Protein AF-A0A6L8W6B3-F1 (afdb_monomer)

Foldseek 3Di:
DDDDDDDDDDDDDDDDDDDDDDDDDDPPPPPPDPDPLPPPFDKDWDADPDPQKIKIFRVAFQDALDFDKAACVRCVPWFPLVVLLSVDPFFGTWTHHGGIIMTGGHPPDDCVVSVVSSVVSVSVCVSVVDHGTDVVCVVVGQDPVSVVLVVVVQCCCVVPLQVVQVVVVKGKAFDDDGQLETEIAIGDLSVLCQVVSQVVSCVVPVSNPHYYYPLQVDDAVQCVDPLNVQLQCCQVVPVQVVCVVQVKGKGFSHDDFLETEMEIDASLLQEPCVVVCVPVPSVVVSCVRPVRNPYYHYPGSSVNHPDYPDDDD

Organism: NCBI:txid2606216

pLDDT: mean 77.08, std 18.7, range [28.44, 96.19]

Solvent-accessible surface area (backbone atoms only — not comparable to full-atom values): 18198 Å² total; per-residue (Å²): 133,85,87,87,91,83,84,87,82,89,79,88,87,84,84,83,91,77,82,89,87,82,90,80,83,87,79,78,78,78,80,78,73,79,77,74,84,80,67,82,80,59,68,48,77,44,78,43,98,46,96,50,27,41,32,37,28,55,84,51,81,50,32,81,62,42,70,45,75,45,52,85,84,48,12,82,64,33,11,69,40,50,35,56,50,54,72,42,89,49,52,69,43,41,31,34,24,38,54,36,41,39,36,32,45,38,88,91,54,61,66,80,61,50,50,55,56,49,52,51,45,52,54,53,39,66,73,66,68,63,57,49,54,28,71,79,35,56,78,65,34,49,49,80,68,45,49,55,49,51,53,53,50,52,48,50,37,66,77,51,47,35,62,55,30,45,74,68,64,15,39,63,43,88,66,50,65,56,95,35,37,36,27,28,46,65,37,74,63,28,57,55,43,45,66,60,51,40,57,53,46,35,73,79,41,71,66,47,78,39,70,45,54,43,81,75,72,54,88,54,68,28,52,75,36,75,63,32,44,52,48,46,50,47,31,64,76,56,46,28,72,65,39,42,84,62,54,17,40,62,45,77,74,38,37,56,94,36,35,38,33,32,33,41,42,59,32,35,21,26,26,83,56,34,68,54,46,41,67,71,44,52,40,53,53,48,32,71,77,41,74,67,41,80,43,69,43,82,72,53,61,50,89,57,31,92,55,48,88,55,76,89,130

Nearest PDB structures (foldseek):
  2ltm-assembly1_A  TM=9.143E-01  e=1.260E-07  Homo sapiens
  2ltl-assembly1_A  TM=8.143E-01  e=1.442E-05  Saccharomyces cerevisiae S288C
  2m5o-assembly1_A  TM=8.630E-01  e=6.463E-05  Homo sapiens
  2ffm-assembly1_A  TM=8.636E-01  e=9.618E-04  Staphylococcus aureus subsp. aureus Mu50
  1pqx-assembly1_A  TM=7.384E-01  e=3.601E-03  Staphylococcus aureus subsp. aureus Mu50

InterPro domains:
  IPR001075 NIF system FeS cluster assembly, NifU, C-terminal [PF01106] (153-211)
  IPR001075 NIF system FeS cluster assembly, NifU, C-terminal [PF01106] (231-296)
  IPR014824 Scaffold protein Nfu/NifU, N-terminal [PF08712] (43-129)
  IPR014824 Scaffold protein Nfu/NifU, N-terminal [SM00932] (43-129)
  IPR034904 Fe-S cluster assembly domain superfamily [G3DSA:3.30.300.130] (147-212)
  IPR034904 Fe-S cluster assembly domain superfamily [G3DSA:3.30.300.130] (227-312)
  IPR034904 Fe-S cluster assembly domain superfamily [SSF117916] (144-216)
  IPR034904 Fe-S cluster assembly domain superfamily [SSF117916] (230-304)
  IPR035433 NFU1-like [PIRSF036773] (35-304)
  IPR036498 Scaffold protein Nfu/NifU, N-terminal domain superfamily [G3DSA:3.30.1370.70] (32-136)
  IPR036498 Scaffold protein Nfu/NifU, N-terminal domain superfamily [SSF110836] (40-130)

Radius of gyration: 28.39 Å; Cα contacts (8 Å, |Δi|>4): 461; chains: 1; bounding box: 94×49×74 Å

Sequence (313 aa):
MINFAIVFSVFIINLELCGFGLYGIFTAVSLHISDNRDKLMFIQTKPGENATELEFFPAERVYENGPLAVTREEAAEKSPLAARLYEIDGVAAVSLTADSIVIAKSDARDWSSLRTEVFGAIVAHFKSGDPAVSEAADETAPGEFDAEIIDQIKDLLSTRIVPAVTQSGGDVSFHSYKSGKLFLKFQGPAFSMLTGIQNMLRHYIPEITAVLDYRESLPKPGLNTPEGIAIQKLLEEKVNPSIAAHGGRITLVDLQKERAYVRLDGGCQGCGMADVTLKQGVAVEIQKLVPSIAEVLDVTDHADGTNPYYQPS

Secondary structure (DSSP, 8-state):
------------------------------------TT-----EEEE-SSTTEEEEE-SS-S-TT--EEE-TTTHHHH-HHHHHHHTSTTEEEEEE-SS-EEEEEPTTS-HHHHHHHHHHHHHHHHHHT--SS-HHHHTTSPPHHHHHHHHHHHHHIIIIIHHHHHHTT-EEEEEEEETTEEEEEEEGGGTTTHHHHHHHHHHH-TT--EEEEHHHHS--GGGGSHHHHHHHHHIIIIIHHHHGGGTEEEEEEEEETTEEEEEEEETTTT-TTHHHIIIIIIHHHHHHH-TT--EEEE---GGG-S--S----

Mean predicted aligned error: 17.84 Å

Structure (mmCIF, N/CA/C/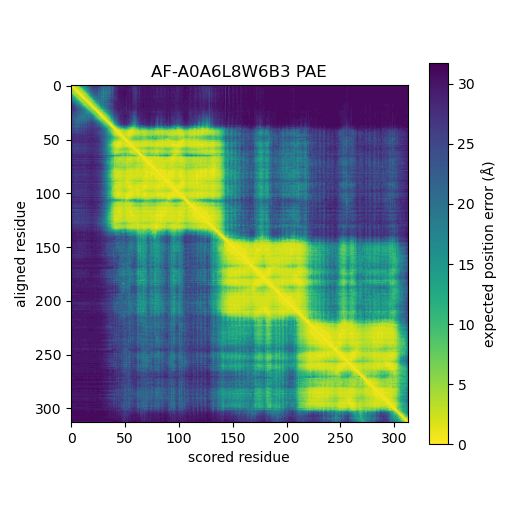O backbone):
data_AF-A0A6L8W6B3-F1
#
_entry.id   AF-A0A6L8W6B3-F1
#
loop_
_atom_site.group_PDB
_atom_site.id
_atom_site.type_symbol
_atom_site.label_atom_id
_atom_site.label_alt_id
_atom_site.label_comp_id
_atom_site.label_asym_id
_atom_site.label_entity_id
_atom_site.label_seq_id
_atom_site.pdbx_PDB_ins_code
_atom_site.Cartn_x
_atom_site.Cartn_y
_atom_site.Cartn_z
_atom_site.occupancy
_atom_site.B_iso_or_equiv
_atom_site.auth_seq_id
_atom_site.auth_comp_id
_atom_site.auth_asym_id
_atom_site.auth_atom_id
_atom_site.pdbx_PDB_model_num
ATOM 1 N N . MET A 1 1 ? -56.945 26.322 8.904 1.00 46.50 1 MET A N 1
ATOM 2 C CA . MET A 1 1 ? -58.035 26.153 9.901 1.00 46.50 1 MET A CA 1
ATOM 3 C C . MET A 1 1 ? -58.683 24.795 9.675 1.00 46.50 1 MET A C 1
ATOM 5 O O . MET A 1 1 ? -58.495 24.275 8.585 1.00 46.50 1 MET A O 1
ATOM 9 N N . ILE A 1 2 ? -59.437 24.273 10.659 1.00 33.53 2 ILE A N 1
ATOM 10 C CA . ILE A 1 2 ? -59.863 22.857 10.785 1.00 33.53 2 ILE A CA 1
ATOM 11 C C . ILE A 1 2 ? -58.641 22.002 11.199 1.00 33.53 2 ILE A C 1
ATOM 13 O O . ILE A 1 2 ? -57.723 21.853 10.405 1.00 33.53 2 ILE A O 1
ATOM 17 N N . ASN A 1 3 ? -58.389 21.700 12.483 1.00 35.00 3 ASN A N 1
ATOM 18 C CA . ASN A 1 3 ? -59.099 20.867 13.484 1.00 35.00 3 ASN A CA 1
ATOM 19 C C . ASN A 1 3 ? -59.265 19.387 13.107 1.00 35.00 3 ASN A C 1
ATOM 21 O O . ASN A 1 3 ? -60.083 19.073 12.253 1.00 35.00 3 ASN A O 1
ATOM 25 N N . PHE A 1 4 ? -58.650 18.494 13.892 1.00 31.84 4 PHE A N 1
ATOM 26 C CA . PHE A 1 4 ? -59.373 17.647 14.859 1.00 31.84 4 PHE A CA 1
ATOM 27 C C . PHE A 1 4 ? -58.410 17.146 15.960 1.00 31.84 4 PHE A C 1
ATOM 29 O O . PHE A 1 4 ? -57.197 17.232 15.779 1.00 31.84 4 PHE A O 1
ATOM 36 N N . ALA A 1 5 ? -58.920 16.684 17.111 1.00 40.56 5 ALA A N 1
ATOM 37 C CA . ALA A 1 5 ? -58.095 16.300 18.268 1.00 40.56 5 ALA A CA 1
ATOM 38 C C . ALA A 1 5 ? -58.675 15.124 19.082 1.00 40.56 5 ALA A C 1
ATOM 40 O O . ALA A 1 5 ? -59.865 15.127 19.392 1.00 40.56 5 ALA A O 1
ATOM 41 N N . ILE A 1 6 ? -57.807 14.178 19.476 1.00 34.62 6 ILE A N 1
ATOM 42 C CA . ILE A 1 6 ? -57.989 13.141 20.520 1.00 34.62 6 ILE A CA 1
ATOM 43 C C . ILE A 1 6 ? -56.585 12.923 21.147 1.00 34.62 6 ILE A C 1
ATOM 45 O O . ILE A 1 6 ? -55.656 12.729 20.372 1.00 34.62 6 ILE A O 1
ATOM 49 N N . VAL A 1 7 ? -56.239 13.036 22.443 1.00 35.59 7 VAL A N 1
ATOM 50 C CA . VAL A 1 7 ? -56.910 13.191 23.764 1.00 35.59 7 VAL A CA 1
ATOM 51 C C . VAL A 1 7 ? -57.021 11.894 24.601 1.00 35.59 7 VAL A C 1
ATOM 53 O O . VAL A 1 7 ? -57.799 11.011 24.266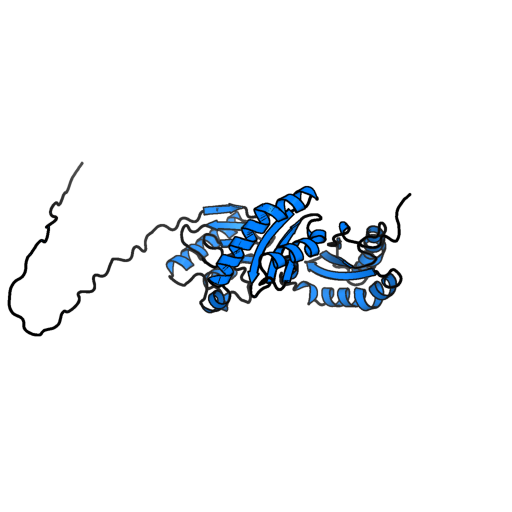 1.00 35.59 7 VAL A O 1
ATOM 56 N N . PHE A 1 8 ? -56.321 11.888 25.755 1.00 30.64 8 PHE A N 1
ATOM 57 C CA . PHE A 1 8 ? -56.323 10.910 26.875 1.00 30.64 8 PHE A CA 1
ATOM 58 C C . PHE A 1 8 ? -55.751 9.489 26.616 1.00 30.64 8 PHE A C 1
ATOM 60 O O . PHE A 1 8 ? -55.842 8.972 25.514 1.00 30.64 8 PHE A O 1
ATOM 67 N N . SER A 1 9 ? -55.143 8.790 27.594 1.00 29.31 9 SER A N 1
ATOM 68 C CA . SER A 1 9 ? -54.648 9.194 28.933 1.00 29.31 9 SER A CA 1
ATOM 69 C C . SER A 1 9 ? -53.467 8.309 29.378 1.00 29.31 9 SER A C 1
ATOM 71 O O . SER A 1 9 ? -53.359 7.169 28.935 1.00 29.31 9 SER A O 1
ATOM 73 N N . VAL A 1 10 ? -52.637 8.786 30.314 1.00 34.97 10 VAL A N 1
ATOM 74 C CA . VAL A 1 10 ? -51.645 7.956 31.030 1.00 34.97 10 VAL A CA 1
ATOM 75 C C . VAL A 1 10 ? -52.255 7.473 32.346 1.00 34.97 10 VAL A C 1
ATOM 77 O O . VAL A 1 10 ? -52.806 8.277 33.097 1.00 34.97 10 VAL A O 1
ATOM 80 N N . PHE A 1 11 ? -52.134 6.178 32.646 1.00 28.44 11 PHE A N 1
ATOM 81 C CA . PHE A 1 11 ? -52.539 5.599 33.929 1.00 28.44 11 PHE A CA 1
ATOM 82 C C . PHE A 1 11 ? -51.310 5.069 34.672 1.00 28.44 11 PHE A C 1
ATOM 84 O O . PHE A 1 11 ? -50.565 4.249 34.140 1.00 28.44 11 PHE A O 1
ATOM 91 N N . ILE A 1 12 ? -51.092 5.546 35.898 1.00 37.25 12 ILE A N 1
ATOM 92 C CA . ILE A 1 12 ? -50.028 5.043 36.774 1.00 37.25 12 ILE A CA 1
ATOM 93 C C . ILE A 1 12 ? -50.516 3.738 37.405 1.00 37.25 12 ILE A C 1
ATOM 95 O O . ILE A 1 12 ? -51.577 3.715 38.029 1.00 37.25 12 ILE A O 1
ATOM 99 N N . ILE A 1 13 ? -49.734 2.667 37.270 1.00 35.88 13 ILE A N 1
ATOM 100 C CA . ILE A 1 13 ? -49.963 1.415 37.993 1.00 35.88 13 ILE A CA 1
ATOM 101 C C . ILE A 1 13 ? -49.098 1.430 39.251 1.00 35.88 13 ILE A C 1
ATOM 103 O O . ILE A 1 13 ? -47.876 1.519 39.176 1.00 35.88 13 ILE A O 1
ATOM 107 N N . ASN A 1 14 ? -49.749 1.320 40.404 1.00 38.88 14 ASN A N 1
ATOM 108 C CA . ASN A 1 14 ? -49.125 1.034 41.687 1.00 38.88 14 ASN A CA 1
ATOM 109 C C . ASN A 1 14 ? -50.072 0.077 42.421 1.00 38.88 14 ASN A C 1
ATOM 111 O O . ASN A 1 14 ? -51.242 0.418 42.603 1.00 38.88 14 ASN A O 1
ATOM 115 N N . LEU A 1 15 ? -49.620 -1.137 42.745 1.00 34.28 15 LEU A N 1
ATOM 116 C CA . LEU A 1 15 ? -50.479 -2.162 43.340 1.00 34.28 15 LEU A CA 1
ATOM 117 C C . LEU A 1 15 ? -49.678 -3.103 44.245 1.00 34.28 15 LEU A C 1
ATOM 119 O O . LEU A 1 15 ? -48.666 -3.667 43.832 1.00 34.28 15 LEU A O 1
ATOM 123 N N . GLU A 1 16 ? -50.159 -3.269 45.474 1.00 38.09 16 GLU A N 1
ATOM 124 C CA . GLU A 1 16 ? -49.592 -4.181 46.466 1.00 38.09 16 GLU A CA 1
ATOM 125 C C . GLU A 1 16 ? -50.123 -5.622 46.331 1.00 38.09 16 GLU A C 1
ATOM 127 O O . GLU A 1 16 ? -51.022 -5.937 45.551 1.00 38.09 16 GLU A O 1
ATOM 132 N N . LEU A 1 17 ? -49.522 -6.506 47.126 1.00 44.22 17 LEU A N 1
ATOM 133 C CA . LEU A 1 17 ? -49.755 -7.946 47.200 1.00 44.22 17 LEU A CA 1
ATOM 134 C C . LEU A 1 17 ? -51.193 -8.318 47.608 1.00 44.22 17 LEU A C 1
ATOM 136 O O . LEU A 1 17 ? -51.651 -7.891 48.667 1.00 44.22 17 LEU A O 1
ATOM 140 N N . CYS A 1 18 ? -51.814 -9.287 46.918 1.00 32.50 18 CYS A N 1
ATOM 141 C CA . CYS A 1 18 ? -52.618 -10.299 47.619 1.00 32.50 18 CYS A CA 1
ATOM 142 C C . CYS A 1 18 ? -52.905 -11.581 46.812 1.00 32.50 18 CYS A C 1
ATOM 144 O O . CYS A 1 18 ? -53.440 -11.512 45.715 1.00 32.50 18 CYS A O 1
ATOM 146 N N . GLY A 1 19 ? -52.675 -12.737 47.449 1.00 39.41 19 GLY A N 1
ATOM 147 C CA . GLY A 1 19 ? -53.642 -13.846 47.487 1.00 39.41 19 GLY A CA 1
ATOM 148 C C . GLY A 1 19 ? -53.821 -14.777 46.274 1.00 39.41 19 GLY A C 1
ATOM 149 O O . GLY A 1 19 ? -54.327 -14.376 45.239 1.00 39.41 19 GLY A O 1
ATOM 150 N N . PHE A 1 20 ? -53.616 -16.077 46.538 1.00 37.19 20 PHE A N 1
ATOM 151 C CA . PHE A 1 20 ? -54.077 -17.246 45.763 1.00 37.19 20 PHE A CA 1
ATOM 152 C C . PHE A 1 20 ? -53.509 -17.441 44.346 1.00 37.19 20 PHE A C 1
ATOM 154 O O . PHE A 1 20 ? -53.346 -16.521 43.557 1.00 37.19 20 PHE A O 1
ATOM 161 N N . GLY A 1 21 ? -53.224 -18.702 44.011 1.00 42.06 21 GLY A N 1
ATOM 162 C CA . GLY A 1 21 ? -52.703 -19.093 42.704 1.00 42.06 21 GLY A CA 1
ATOM 163 C C . GLY A 1 21 ? -53.399 -20.330 42.149 1.00 42.06 21 GLY A C 1
ATOM 164 O O . GLY A 1 21 ? -53.942 -21.142 42.896 1.00 42.06 21 GLY A O 1
ATOM 165 N N . LEU A 1 22 ? -53.337 -20.472 40.827 1.00 37.81 22 LEU A N 1
ATOM 166 C CA . LEU A 1 22 ? -53.613 -21.693 40.072 1.00 37.81 22 LEU A CA 1
ATOM 167 C C . LEU A 1 22 ? -52.844 -21.620 38.740 1.00 37.81 22 LEU A C 1
ATOM 169 O O . LEU A 1 22 ? -52.464 -20.540 38.291 1.00 37.81 22 LEU A O 1
ATOM 173 N N . TYR A 1 23 ? -52.551 -22.775 38.143 1.00 40.88 23 TYR A N 1
ATOM 174 C CA . TYR A 1 23 ? -51.716 -22.886 36.940 1.00 40.88 23 TYR A CA 1
ATOM 175 C C . TYR A 1 23 ? -52.464 -22.411 35.681 1.00 40.88 23 TYR A C 1
ATOM 177 O O . TYR A 1 23 ? -53.622 -22.781 35.499 1.00 40.88 23 TYR A O 1
ATOM 185 N N . GLY A 1 24 ? -51.784 -21.721 34.753 1.00 37.62 24 GLY A N 1
ATOM 186 C CA . GLY A 1 24 ? -52.306 -21.559 33.387 1.00 37.62 24 GLY A CA 1
ATOM 187 C C . GLY A 1 24 ? -51.706 -20.440 32.528 1.00 37.62 24 GLY A C 1
ATOM 188 O O . GLY A 1 24 ? -52.200 -19.324 32.554 1.00 37.62 24 GLY A O 1
ATOM 189 N N . ILE A 1 25 ? -50.714 -20.788 31.698 1.00 38.38 25 ILE A N 1
ATOM 190 C CA . ILE A 1 25 ? -50.423 -20.197 30.370 1.00 38.38 25 ILE A CA 1
ATOM 191 C C . ILE A 1 25 ? -50.457 -18.651 30.274 1.00 38.38 25 ILE A C 1
ATOM 193 O O . ILE A 1 25 ? -51.445 -18.053 29.849 1.00 38.38 25 ILE A O 1
ATOM 197 N N . PHE A 1 26 ? -49.312 -18.004 30.515 1.00 31.97 26 PHE A N 1
ATOM 198 C CA . PHE A 1 26 ? -49.061 -16.657 29.989 1.00 31.97 26 PHE A CA 1
ATOM 199 C C . PHE A 1 26 ? -48.800 -16.728 28.476 1.00 31.97 26 PHE A C 1
ATOM 201 O O . PHE A 1 26 ? -47.681 -16.999 28.041 1.00 31.97 26 PHE A O 1
ATOM 208 N N . THR A 1 27 ? -49.818 -16.454 27.660 1.00 36.44 27 THR A N 1
ATOM 209 C CA . THR A 1 27 ? -49.615 -16.175 26.230 1.00 36.44 27 THR A CA 1
ATOM 210 C C . THR A 1 27 ? -49.011 -14.781 26.091 1.00 36.44 27 THR A C 1
ATOM 212 O O . THR A 1 27 ? -49.722 -13.779 26.163 1.00 36.44 27 THR A O 1
ATOM 215 N N . ALA A 1 28 ? -47.692 -14.705 25.910 1.00 37.78 28 ALA A N 1
ATOM 216 C CA . ALA A 1 28 ? -47.008 -13.443 25.661 1.00 37.78 28 ALA A CA 1
ATOM 217 C C . ALA A 1 28 ? -47.472 -12.847 24.321 1.00 37.78 28 ALA A C 1
ATOM 219 O O . ALA A 1 28 ? -47.109 -13.333 23.249 1.00 37.78 28 ALA A O 1
ATOM 220 N N . VAL A 1 29 ? -48.280 -11.785 24.379 1.00 34.47 29 VAL A N 1
ATOM 221 C CA . VAL A 1 29 ? -48.627 -10.982 23.201 1.00 34.47 29 VAL A CA 1
ATOM 222 C C . VAL A 1 29 ? -47.363 -10.248 22.765 1.00 34.47 29 VAL A C 1
ATOM 224 O O . VAL A 1 29 ? -47.006 -9.220 23.338 1.00 34.47 29 VAL A O 1
ATOM 227 N N . SER A 1 30 ? -46.660 -10.813 21.781 1.00 36.03 30 SER A N 1
ATOM 228 C CA . SER A 1 30 ? -45.436 -10.227 21.237 1.00 36.03 30 SER A CA 1
ATOM 229 C C . SER A 1 30 ? -45.768 -8.912 20.537 1.00 36.03 30 SER A C 1
ATOM 231 O O . SER A 1 30 ? -46.291 -8.900 19.416 1.00 36.03 30 SER A O 1
ATOM 233 N N . LEU A 1 31 ? -45.510 -7.805 21.237 1.00 32.50 31 LEU A N 1
ATOM 234 C CA . LEU A 1 31 ? -45.755 -6.452 20.762 1.00 32.50 31 LEU A CA 1
ATOM 235 C C . LEU A 1 31 ? -44.860 -6.192 19.545 1.00 32.50 31 LEU A C 1
ATOM 237 O O . LEU A 1 31 ? -43.683 -5.872 19.689 1.00 32.50 31 LEU A O 1
ATOM 241 N N . HIS A 1 32 ? -45.422 -6.344 18.346 1.00 37.16 32 HIS A N 1
ATOM 242 C CA . HIS A 1 32 ? -44.730 -6.017 17.106 1.00 37.16 32 HIS A CA 1
ATOM 243 C C . HIS A 1 32 ? -44.512 -4.504 17.054 1.00 37.16 32 HIS A C 1
ATOM 245 O O . HIS A 1 32 ? -45.400 -3.742 16.669 1.00 37.16 32 HIS A O 1
ATOM 251 N N . ILE A 1 33 ? -43.321 -4.078 17.471 1.00 43.97 33 ILE A N 1
ATOM 252 C CA . ILE A 1 33 ? -42.823 -2.727 17.238 1.00 43.97 33 ILE A CA 1
ATOM 253 C C . ILE A 1 33 ? -42.794 -2.540 15.721 1.00 43.97 33 ILE A C 1
ATOM 255 O O . ILE A 1 33 ? -42.122 -3.291 15.016 1.00 43.97 33 ILE A O 1
ATOM 259 N N . SER A 1 34 ? -43.568 -1.575 15.222 1.00 39.53 34 SER A N 1
ATOM 260 C CA . SER A 1 34 ? -43.617 -1.280 13.792 1.00 39.53 34 SER A CA 1
ATOM 261 C C . SER A 1 34 ? -42.241 -0.812 13.332 1.00 39.53 34 SER A C 1
ATOM 263 O O . SER A 1 34 ? -41.767 0.243 13.748 1.00 39.53 34 SER A O 1
ATOM 265 N N . ASP A 1 35 ? -41.622 -1.615 12.476 1.00 46.88 35 ASP A N 1
ATOM 266 C CA . ASP A 1 35 ? -40.302 -1.368 11.913 1.00 46.88 35 ASP A CA 1
ATOM 267 C C . ASP A 1 35 ? -40.263 -0.036 11.138 1.00 46.88 35 ASP A C 1
ATOM 269 O O . ASP A 1 35 ? -41.156 0.276 10.345 1.00 46.88 35 ASP A O 1
ATOM 273 N N . ASN A 1 36 ? -39.240 0.781 11.392 1.00 46.50 36 ASN A N 1
ATOM 274 C CA . ASN A 1 36 ? -39.183 2.195 11.010 1.00 46.50 36 ASN A CA 1
ATOM 275 C C . ASN A 1 36 ? -38.569 2.392 9.608 1.00 46.50 36 ASN A C 1
ATOM 277 O O . ASN A 1 36 ? -37.664 3.206 9.406 1.00 46.50 36 ASN A O 1
ATOM 281 N N . ARG A 1 37 ? -39.022 1.594 8.633 1.00 48.38 37 ARG A N 1
ATOM 282 C CA . ARG A 1 37 ? -38.291 1.348 7.374 1.00 48.38 37 ARG A CA 1
ATOM 283 C C . ARG A 1 37 ? -38.403 2.429 6.280 1.00 48.38 37 ARG A C 1
ATOM 285 O O . ARG A 1 37 ? -37.874 2.241 5.185 1.00 48.38 37 A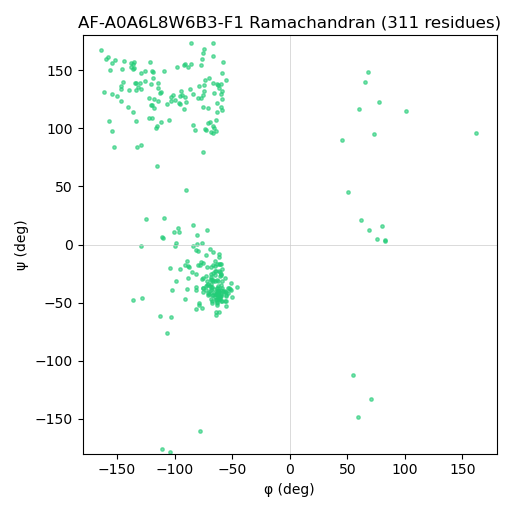RG A O 1
ATOM 292 N N . ASP A 1 38 ? -39.000 3.579 6.600 1.00 49.91 38 ASP A N 1
ATOM 293 C CA . ASP A 1 38 ? -38.990 4.805 5.775 1.00 49.91 38 ASP A CA 1
ATOM 294 C C . ASP A 1 38 ? -38.132 5.941 6.371 1.00 49.91 38 ASP A C 1
ATOM 296 O O . ASP A 1 38 ? -38.272 7.117 6.027 1.00 49.91 38 ASP A O 1
ATOM 300 N N . LYS A 1 39 ? -37.163 5.595 7.228 1.00 54.62 39 LYS A N 1
ATOM 301 C CA . LYS A 1 39 ? -36.053 6.489 7.577 1.00 54.62 39 LYS A CA 1
ATOM 302 C C . LYS A 1 39 ? -35.287 6.872 6.297 1.00 54.62 39 LYS A C 1
ATOM 304 O O . LYS A 1 39 ? -34.697 6.022 5.630 1.00 54.62 39 LYS A O 1
ATOM 309 N N . LEU A 1 40 ? -35.305 8.157 5.937 1.00 57.84 40 LEU A N 1
ATOM 310 C CA . LEU A 1 40 ? -34.567 8.687 4.785 1.00 57.84 40 LEU A CA 1
ATOM 311 C C . LEU A 1 40 ? -33.055 8.592 5.043 1.00 57.84 40 LEU A C 1
ATOM 313 O O . LEU A 1 40 ? -32.496 9.417 5.765 1.00 57.84 40 LEU A O 1
ATOM 317 N N . MET A 1 41 ? -32.396 7.594 4.449 1.00 74.50 41 MET A N 1
ATOM 318 C CA . MET A 1 41 ? -30.938 7.469 4.484 1.00 74.50 41 MET A CA 1
ATOM 319 C C . MET A 1 41 ? -30.291 8.662 3.769 1.00 74.50 41 MET A C 1
ATOM 321 O O . MET A 1 41 ? -30.543 8.905 2.588 1.00 74.50 41 MET A O 1
ATOM 325 N N . PHE A 1 42 ? -29.452 9.401 4.495 1.00 78.38 42 PHE A N 1
ATOM 326 C CA . PHE A 1 42 ? -28.778 10.601 4.010 1.00 78.38 42 PHE A CA 1
ATOM 327 C C . PHE A 1 42 ? -27.267 10.370 3.982 1.00 78.38 42 PHE A C 1
ATOM 329 O O . PHE A 1 42 ? -26.603 10.413 5.016 1.00 78.38 42 PHE A O 1
ATOM 336 N N . ILE A 1 43 ? -26.736 10.118 2.784 1.00 87.94 43 ILE A N 1
ATOM 337 C CA . ILE A 1 43 ? -25.323 9.799 2.583 1.00 87.94 43 ILE A CA 1
ATOM 338 C C . ILE A 1 43 ? -24.547 11.091 2.298 1.00 87.94 43 ILE A C 1
ATOM 340 O O . ILE A 1 43 ? -24.772 11.746 1.280 1.00 87.94 43 ILE A O 1
ATOM 344 N N . GLN A 1 44 ? -23.617 11.456 3.179 1.00 88.44 44 GLN A N 1
ATOM 345 C CA . GLN A 1 44 ? -22.685 12.567 2.942 1.00 88.44 44 GLN A CA 1
ATOM 346 C C . GLN A 1 44 ? -21.457 12.082 2.161 1.00 88.44 44 GLN A C 1
ATOM 348 O O . GLN A 1 44 ? -21.102 10.909 2.242 1.00 88.44 44 GLN A O 1
ATOM 353 N N . THR A 1 45 ? -20.776 12.976 1.436 1.00 90.56 45 THR A N 1
ATOM 354 C CA . THR A 1 45 ? -19.533 12.642 0.714 1.00 90.56 45 THR A CA 1
ATOM 355 C C . THR A 1 45 ? -18.409 13.626 0.995 1.00 90.56 45 THR A C 1
ATOM 357 O O . THR A 1 45 ? -18.645 14.836 0.951 1.00 90.56 45 THR A O 1
ATOM 360 N N . LYS A 1 46 ? -17.184 13.124 1.170 1.00 89.69 46 LYS A N 1
ATOM 361 C CA . LYS A 1 46 ? -15.940 13.913 1.198 1.00 89.69 46 LYS A CA 1
ATOM 362 C C . LYS A 1 46 ? -14.998 13.456 0.072 1.00 89.69 46 LYS A C 1
ATOM 364 O O . LYS A 1 46 ? -15.038 12.278 -0.285 1.00 89.69 46 LYS A O 1
ATOM 369 N N . PRO A 1 47 ? -14.152 14.338 -0.492 1.00 82.25 47 PRO A N 1
ATOM 370 C CA . PRO A 1 47 ? -12.984 13.915 -1.271 1.00 82.25 47 PRO A CA 1
ATOM 371 C C . PRO A 1 47 ? -12.096 12.971 -0.446 1.00 82.25 47 PRO A C 1
ATOM 373 O O . PRO A 1 47 ? -11.953 13.197 0.756 1.00 82.25 47 PRO A O 1
ATOM 376 N N . GLY A 1 48 ? -11.525 11.941 -1.077 1.00 75.12 48 GLY A N 1
ATOM 377 C CA . GLY A 1 48 ? -10.505 11.092 -0.448 1.00 75.12 48 GLY A CA 1
ATOM 378 C C . GLY A 1 48 ? -9.120 11.750 -0.418 1.00 75.12 48 GLY A C 1
ATOM 379 O O . GLY A 1 48 ? -8.997 12.965 -0.582 1.00 75.12 48 GLY A O 1
ATOM 380 N N . GLU A 1 49 ? -8.065 10.948 -0.249 1.00 63.38 49 GLU A N 1
ATOM 381 C CA . GLU A 1 49 ? -6.679 11.444 -0.310 1.00 63.38 49 GLU A CA 1
ATOM 382 C C . GLU A 1 49 ? -6.311 11.874 -1.740 1.00 63.38 49 GLU A C 1
ATOM 384 O O . GLU A 1 49 ? -5.539 12.812 -1.939 1.00 63.38 49 GLU A O 1
ATOM 389 N N . ASN A 1 50 ? -6.910 11.218 -2.741 1.00 66.56 50 ASN A N 1
ATOM 390 C CA . ASN A 1 50 ? -6.631 11.414 -4.162 1.00 66.56 50 ASN A CA 1
ATOM 391 C C . ASN A 1 50 ? -7.881 11.833 -4.958 1.00 66.56 50 ASN A C 1
ATOM 393 O O . ASN A 1 50 ? -9.011 11.512 -4.603 1.00 66.56 50 ASN A O 1
ATOM 397 N N . ALA A 1 51 ? -7.697 12.480 -6.117 1.00 78.75 51 ALA A N 1
ATOM 398 C CA . ALA A 1 51 ? -8.808 12.876 -7.003 1.00 78.75 51 ALA A CA 1
ATOM 399 C C . ALA A 1 51 ? -9.610 11.684 -7.585 1.00 78.75 51 ALA A C 1
ATOM 401 O O . ALA A 1 51 ? -10.731 11.845 -8.077 1.00 78.75 51 ALA A O 1
ATOM 402 N N . THR A 1 52 ? -9.043 10.479 -7.528 1.00 84.69 52 THR A N 1
ATOM 403 C CA . THR A 1 52 ? -9.680 9.200 -7.871 1.00 84.69 52 THR A CA 1
ATOM 404 C C . THR A 1 52 ? -10.493 8.596 -6.724 1.00 84.69 52 THR A C 1
ATOM 406 O O . THR A 1 52 ? -11.114 7.560 -6.931 1.00 84.69 52 THR A O 1
ATOM 409 N N . GLU A 1 53 ? -10.546 9.221 -5.547 1.00 86.06 53 GLU A N 1
ATOM 410 C CA . GLU A 1 53 ? -11.211 8.693 -4.351 1.00 86.06 53 GLU A CA 1
ATOM 411 C C . GLU A 1 53 ? -12.357 9.592 -3.875 1.00 86.06 53 GLU A C 1
ATOM 413 O O . GLU A 1 53 ? -12.273 10.824 -3.896 1.00 86.06 53 GLU A O 1
ATOM 418 N N . LEU A 1 54 ? -13.428 8.964 -3.392 1.00 90.62 54 LEU A N 1
ATOM 419 C CA . LEU A 1 54 ? -14.521 9.638 -2.702 1.00 90.62 54 LEU A CA 1
ATOM 420 C C . LEU A 1 54 ? -14.976 8.775 -1.522 1.00 90.62 54 LEU A C 1
ATOM 422 O O . LEU A 1 54 ? -15.177 7.567 -1.655 1.00 90.62 54 LEU A O 1
ATOM 426 N N . GLU A 1 55 ? -15.129 9.407 -0.365 1.00 92.56 55 GLU A N 1
ATOM 427 C CA . GLU A 1 55 ? -15.554 8.777 0.880 1.00 92.56 55 GLU A CA 1
ATOM 428 C C . GLU A 1 55 ? -17.034 9.079 1.138 1.00 92.56 55 GLU A C 1
ATOM 430 O O . GLU A 1 55 ? -17.452 10.238 1.105 1.00 92.56 55 GLU A O 1
ATOM 435 N N . PHE A 1 56 ? -17.824 8.038 1.397 1.00 93.62 56 PHE A N 1
ATOM 436 C CA . PHE A 1 56 ? -19.271 8.085 1.595 1.00 93.62 56 PHE A CA 1
ATOM 437 C C . PHE A 1 56 ? -19.624 7.747 3.049 1.00 93.62 56 PHE A C 1
ATOM 439 O O . PHE A 1 56 ? -19.194 6.724 3.569 1.00 93.62 56 PHE A O 1
ATOM 446 N N . PHE A 1 57 ? -20.451 8.572 3.691 1.00 92.12 57 PHE A N 1
ATOM 447 C CA . PHE A 1 57 ? -20.881 8.425 5.086 1.00 92.12 57 PHE A CA 1
ATOM 448 C C . PHE A 1 57 ? -22.400 8.197 5.136 1.00 92.12 57 PHE A C 1
ATOM 450 O O . PHE A 1 57 ? -23.141 9.178 5.013 1.00 92.12 57 PHE A O 1
ATOM 457 N N . PRO A 1 58 ? -22.901 6.957 5.301 1.00 88.19 58 PRO A N 1
ATOM 458 C CA . PRO A 1 58 ? -24.339 6.657 5.244 1.00 88.19 58 PRO A CA 1
ATOM 459 C C . PRO A 1 58 ? -25.143 7.063 6.495 1.00 88.19 58 PRO A C 1
ATOM 461 O O . PRO A 1 58 ? -26.354 6.851 6.529 1.00 88.19 58 PRO A O 1
ATOM 464 N N . ALA A 1 59 ? -24.490 7.662 7.501 1.00 82.00 59 ALA A N 1
ATOM 465 C CA . ALA A 1 59 ? -25.051 8.008 8.816 1.00 82.00 59 ALA A CA 1
ATOM 466 C C . ALA A 1 59 ? -25.547 6.800 9.645 1.00 82.00 59 ALA A C 1
ATOM 468 O O . ALA A 1 59 ? -26.341 6.954 10.576 1.00 82.00 59 ALA A O 1
ATOM 469 N N . GLU A 1 60 ? -25.041 5.611 9.319 1.00 81.88 60 GLU A N 1
ATOM 470 C CA . GLU A 1 60 ? -25.227 4.339 10.020 1.00 81.88 60 GLU A CA 1
ATOM 471 C C . GLU A 1 60 ? -23.866 3.620 10.060 1.00 81.88 60 GLU A C 1
ATOM 473 O O . GLU A 1 60 ? -22.992 3.926 9.242 1.00 81.88 60 GLU A O 1
ATOM 478 N N . ARG A 1 61 ? -23.656 2.708 11.021 1.00 80.75 61 ARG A N 1
ATOM 479 C CA . ARG A 1 61 ? -22.397 1.952 11.125 1.00 80.75 61 ARG A CA 1
ATOM 480 C C . ARG A 1 61 ? -22.197 1.085 9.884 1.00 80.75 61 ARG A C 1
ATOM 482 O O . ARG A 1 61 ? -23.141 0.457 9.413 1.00 80.75 61 ARG A O 1
ATOM 489 N N . VAL A 1 62 ? -20.965 1.048 9.385 1.00 85.81 62 VAL A N 1
ATOM 490 C CA . VAL A 1 62 ? -20.579 0.272 8.200 1.00 85.81 62 VAL A CA 1
ATOM 491 C C . VAL A 1 62 ? -19.837 -0.993 8.632 1.00 85.81 62 VAL A C 1
ATOM 493 O O . VAL A 1 62 ? -20.331 -2.090 8.400 1.00 85.81 62 VAL A O 1
ATOM 496 N N . TYR A 1 63 ? -18.686 -0.862 9.294 1.00 82.94 63 TYR A N 1
ATOM 497 C CA . TYR A 1 63 ? -17.910 -1.995 9.803 1.00 82.94 63 TYR A CA 1
ATOM 498 C C . TYR A 1 63 ? -17.045 -1.565 10.996 1.00 82.94 63 TYR A C 1
ATOM 500 O O . TYR A 1 63 ? -15.977 -0.979 10.816 1.00 82.94 63 TYR A O 1
ATOM 508 N N . GLU A 1 64 ? -17.514 -1.816 12.225 1.00 69.31 64 GLU A N 1
ATOM 509 C CA . GLU A 1 64 ? -16.872 -1.298 13.451 1.00 69.31 64 GLU A CA 1
ATOM 510 C C . GLU A 1 64 ? -15.407 -1.744 13.597 1.00 69.31 64 GLU A C 1
ATOM 512 O O . GLU A 1 64 ? -14.576 -0.969 14.063 1.00 69.31 64 GLU A O 1
ATOM 517 N N . ASN A 1 65 ? -15.081 -2.931 13.082 1.00 64.69 65 ASN A N 1
ATOM 518 C CA . ASN A 1 65 ? -13.752 -3.545 13.081 1.00 64.69 65 ASN A CA 1
ATOM 519 C C . ASN A 1 65 ? -12.837 -3.080 11.915 1.00 64.69 65 ASN A C 1
ATOM 521 O O . ASN A 1 65 ? -11.861 -3.747 11.567 1.00 64.69 65 ASN A O 1
ATOM 525 N N . GLY A 1 66 ? -13.163 -1.961 11.256 1.00 61.44 66 GLY A N 1
ATOM 526 C CA . GLY A 1 66 ? -12.419 -1.431 10.106 1.00 61.44 66 GLY A CA 1
ATOM 527 C C . GLY A 1 66 ? -11.072 -0.760 10.442 1.00 61.44 66 GLY A C 1
ATOM 528 O O . GLY A 1 66 ? -10.802 -0.439 11.599 1.00 61.44 66 GLY A O 1
ATOM 529 N N . PRO A 1 67 ? -10.229 -0.464 9.429 1.00 71.94 67 PRO A N 1
ATOM 530 C CA . PRO A 1 67 ? -10.539 -0.500 7.999 1.00 71.94 67 PRO A CA 1
ATOM 531 C C . PRO A 1 67 ? -10.346 -1.877 7.342 1.00 71.94 67 PRO A C 1
ATOM 533 O O . PRO A 1 67 ? -9.295 -2.501 7.473 1.00 71.94 67 PRO A O 1
ATOM 536 N N . LEU A 1 68 ? -11.329 -2.301 6.544 1.00 77.81 68 LEU A N 1
ATOM 537 C CA . LEU A 1 68 ? -11.255 -3.481 5.681 1.00 77.81 68 LEU A CA 1
ATOM 538 C C . LEU A 1 68 ? -11.240 -3.055 4.209 1.00 77.81 68 LEU A C 1
ATOM 540 O O . LEU A 1 68 ? -12.273 -2.686 3.651 1.00 77.81 68 LEU A O 1
ATOM 544 N N . ALA A 1 69 ? -10.074 -3.147 3.569 1.00 79.62 69 ALA A N 1
ATOM 545 C CA . ALA A 1 69 ? -9.977 -3.124 2.113 1.00 79.62 69 ALA A CA 1
ATOM 546 C C . ALA A 1 69 ? -10.440 -4.481 1.557 1.00 79.62 69 ALA A C 1
ATOM 548 O O . ALA A 1 69 ? -9.967 -5.525 2.005 1.00 79.62 69 ALA A O 1
ATOM 549 N N . VAL A 1 70 ? -11.360 -4.468 0.590 1.00 80.31 70 VAL A N 1
ATOM 550 C CA . VAL A 1 70 ? -11.954 -5.678 -0.003 1.00 80.31 70 VAL A CA 1
ATOM 551 C C . VAL A 1 70 ? -11.639 -5.689 -1.492 1.00 80.31 70 VAL A C 1
ATOM 553 O O . VAL A 1 70 ? -12.048 -4.762 -2.192 1.00 80.31 70 VAL A O 1
ATOM 556 N N . THR A 1 71 ? -10.937 -6.701 -2.011 1.00 82.31 71 THR A N 1
ATOM 557 C CA . THR A 1 71 ? -10.700 -6.793 -3.467 1.00 82.31 71 THR A CA 1
ATOM 558 C C . THR A 1 71 ? -11.958 -7.263 -4.209 1.00 82.31 71 THR A C 1
ATOM 560 O O . THR A 1 71 ? -12.903 -7.770 -3.604 1.00 82.31 71 THR A O 1
ATOM 563 N N . ARG A 1 72 ? -11.991 -7.102 -5.537 1.00 84.94 72 ARG A N 1
ATOM 564 C CA . ARG A 1 72 ? -13.131 -7.516 -6.374 1.00 84.94 72 ARG A CA 1
ATOM 565 C C . ARG A 1 72 ? -13.368 -9.032 -6.328 1.00 84.94 72 ARG A C 1
ATOM 567 O O . ARG A 1 72 ? -14.505 -9.476 -6.441 1.00 84.94 72 ARG A O 1
ATOM 574 N N . GLU A 1 73 ? -12.303 -9.803 -6.142 1.00 82.81 73 GLU A N 1
ATOM 575 C CA . GLU A 1 73 ? -12.297 -11.264 -6.041 1.00 82.81 73 GLU A CA 1
ATOM 576 C C . GLU A 1 73 ? -12.827 -11.731 -4.678 1.00 82.81 73 GLU A C 1
ATOM 578 O O . GLU A 1 73 ? -13.606 -12.677 -4.606 1.00 82.81 73 GLU A O 1
ATOM 583 N N . GLU A 1 74 ? -12.444 -11.038 -3.603 1.00 82.81 74 GLU A N 1
ATOM 584 C CA . GLU A 1 74 ? -12.844 -11.358 -2.227 1.00 82.81 74 GLU A CA 1
ATOM 585 C C . GLU A 1 74 ? -14.258 -10.867 -1.870 1.00 82.81 74 GLU A C 1
ATOM 587 O O . GLU A 1 74 ? -14.846 -11.313 -0.885 1.00 82.81 74 GLU A O 1
ATOM 592 N N . ALA A 1 75 ? -14.817 -9.930 -2.641 1.00 87.62 75 ALA A N 1
ATOM 593 C CA . ALA A 1 75 ? -16.039 -9.212 -2.286 1.00 87.62 75 ALA A CA 1
ATOM 594 C C . ALA A 1 75 ? -17.258 -10.113 -2.040 1.00 87.62 75 ALA A C 1
ATOM 596 O O . ALA A 1 75 ? -18.003 -9.876 -1.091 1.00 87.62 75 ALA A O 1
ATOM 597 N N . ALA A 1 76 ? -17.440 -11.158 -2.851 1.00 87.56 76 ALA A N 1
ATOM 598 C CA . ALA A 1 76 ? -18.566 -12.086 -2.725 1.00 87.56 76 ALA A CA 1
ATOM 599 C C . ALA A 1 76 ? -18.525 -12.935 -1.438 1.00 87.56 76 ALA A C 1
ATOM 601 O O . ALA A 1 76 ? -19.567 -13.394 -0.978 1.00 87.56 76 ALA A O 1
ATOM 602 N N . GLU A 1 77 ? -17.339 -13.131 -0.859 1.00 85.38 77 GLU A N 1
ATOM 603 C CA . GLU A 1 77 ? -17.138 -13.839 0.409 1.00 85.38 77 GLU A CA 1
ATOM 604 C C . GLU A 1 77 ? -17.173 -12.862 1.590 1.00 85.38 77 GLU A C 1
ATOM 606 O O . GLU A 1 77 ? -17.873 -13.095 2.575 1.00 85.38 77 GLU A O 1
ATOM 611 N N . LYS A 1 78 ? -16.458 -11.735 1.480 1.00 83.00 78 LYS A N 1
ATOM 612 C CA . LYS A 1 78 ? -16.188 -10.828 2.602 1.00 83.00 78 LYS A CA 1
ATOM 613 C C . LYS A 1 78 ? -17.228 -9.738 2.842 1.00 83.00 78 LYS A C 1
ATOM 615 O O . LYS A 1 78 ? -17.325 -9.260 3.967 1.00 83.00 78 LYS A O 1
ATOM 620 N N . SER A 1 79 ? -17.953 -9.268 1.825 1.00 93.31 79 SER A N 1
ATOM 621 C CA . SER A 1 79 ? -18.818 -8.090 1.985 1.00 93.31 79 SER A CA 1
ATOM 622 C C . SER A 1 79 ? -19.952 -8.022 0.948 1.00 93.31 79 SER A C 1
ATOM 624 O O . SER A 1 79 ? -19.730 -7.609 -0.196 1.00 93.31 79 SER A O 1
ATOM 626 N N . PRO A 1 80 ? -21.207 -8.303 1.355 1.00 93.94 80 PRO A N 1
ATOM 627 C CA . PRO A 1 80 ? -22.398 -8.116 0.519 1.00 93.94 80 PRO A CA 1
ATOM 628 C C . PRO A 1 80 ? -22.630 -6.661 0.074 1.00 93.94 80 PRO A C 1
ATOM 630 O O . PRO A 1 80 ? -23.388 -6.424 -0.872 1.00 93.94 80 PRO A O 1
ATOM 633 N N . LEU A 1 81 ? -21.991 -5.687 0.733 1.00 95.25 81 LEU A N 1
ATOM 634 C CA . LEU A 1 81 ? -21.926 -4.287 0.308 1.00 95.25 81 LEU A CA 1
ATOM 635 C C . LEU A 1 81 ? -20.883 -4.082 -0.802 1.00 95.25 81 LEU A C 1
ATOM 637 O O . LEU A 1 81 ? -21.215 -3.542 -1.856 1.00 95.25 81 LEU A O 1
ATOM 641 N N . ALA A 1 82 ? -19.640 -4.532 -0.603 1.00 94.25 82 ALA A N 1
ATOM 642 C CA . ALA A 1 82 ? -18.577 -4.393 -1.598 1.00 94.25 82 ALA A CA 1
ATOM 643 C C . ALA A 1 82 ? -18.913 -5.148 -2.892 1.00 94.25 82 ALA A C 1
ATOM 645 O O . ALA A 1 82 ? -18.663 -4.622 -3.972 1.00 94.25 82 ALA A O 1
ATOM 646 N N . ALA A 1 83 ? -19.545 -6.325 -2.800 1.00 95.00 83 ALA A N 1
ATOM 647 C CA . ALA A 1 83 ? -20.019 -7.080 -3.960 1.00 95.00 83 ALA A CA 1
ATOM 648 C C . ALA A 1 83 ? -20.946 -6.228 -4.849 1.00 95.00 83 ALA A C 1
ATOM 650 O O . ALA A 1 83 ? -20.650 -6.029 -6.026 1.00 95.00 83 ALA A O 1
ATOM 651 N N . ARG A 1 84 ? -21.991 -5.624 -4.259 1.00 95.56 84 ARG A N 1
ATOM 652 C CA . ARG A 1 84 ? -22.911 -4.691 -4.942 1.00 95.56 84 ARG A CA 1
ATOM 653 C C . ARG A 1 84 ? -22.199 -3.459 -5.507 1.00 95.56 84 ARG A C 1
ATOM 655 O O . ARG A 1 84 ? -22.538 -2.992 -6.587 1.00 95.56 84 ARG A O 1
ATOM 662 N N . LEU A 1 85 ? -21.216 -2.912 -4.790 1.00 96.19 85 LEU A N 1
ATOM 663 C CA . LEU A 1 85 ? -20.448 -1.755 -5.263 1.00 96.19 85 LEU A CA 1
ATOM 664 C C . LEU A 1 85 ? -19.552 -2.105 -6.461 1.00 96.19 85 LEU A C 1
ATOM 666 O O . LEU A 1 85 ? -19.401 -1.285 -7.362 1.00 96.19 85 LEU A O 1
ATOM 670 N N . TYR A 1 86 ? -19.005 -3.321 -6.518 1.00 95.44 86 TYR A N 1
ATOM 671 C CA . TYR A 1 86 ? -18.204 -3.789 -7.650 1.00 95.44 86 TYR A CA 1
ATOM 672 C C . TYR A 1 86 ? -19.031 -4.151 -8.898 1.00 95.44 86 TYR A C 1
ATOM 674 O O . TYR A 1 86 ? -18.458 -4.201 -9.989 1.00 95.44 86 TYR A O 1
ATOM 682 N N . GLU A 1 87 ? -20.351 -4.339 -8.798 1.00 94.44 87 GLU A N 1
ATOM 683 C CA . GLU A 1 87 ? -21.238 -4.433 -9.975 1.00 94.44 87 GLU A CA 1
ATOM 684 C C . GLU A 1 87 ? -21.284 -3.120 -10.784 1.00 94.44 87 GLU A C 1
ATOM 686 O O . GLU A 1 87 ? -21.582 -3.140 -11.979 1.00 94.44 87 GLU A O 1
ATOM 691 N N . ILE A 1 88 ? -20.953 -1.981 -10.163 1.00 94.75 88 ILE A N 1
ATOM 692 C CA . ILE A 1 88 ? -20.934 -0.671 -10.819 1.00 94.75 88 ILE A CA 1
ATOM 693 C C . ILE A 1 88 ? -19.679 -0.534 -11.694 1.00 94.75 88 ILE A C 1
ATOM 695 O O . ILE A 1 88 ? -18.541 -0.663 -11.225 1.00 94.75 88 ILE A O 1
ATOM 699 N N . ASP A 1 89 ? -19.884 -0.210 -12.973 1.00 91.25 89 ASP A N 1
ATOM 700 C CA . ASP A 1 89 ? -18.793 0.018 -13.920 1.00 91.25 89 ASP A CA 1
ATOM 701 C C . ASP A 1 89 ? -17.868 1.163 -13.472 1.00 91.25 89 ASP A C 1
ATOM 703 O O . ASP A 1 89 ? -18.293 2.278 -13.160 1.00 91.25 89 ASP A O 1
ATOM 707 N N . GLY A 1 90 ? -16.570 0.870 -13.475 1.00 88.56 90 GLY A N 1
ATOM 708 C CA . GLY A 1 90 ? -15.506 1.787 -13.096 1.00 88.56 90 GLY A CA 1
ATOM 709 C C . GLY A 1 90 ? -15.217 1.915 -11.598 1.00 88.56 90 GLY A C 1
ATOM 710 O O . GLY A 1 90 ? -14.309 2.683 -11.270 1.00 88.56 90 GLY A O 1
ATOM 711 N N . VAL A 1 91 ? -15.883 1.166 -10.708 1.00 93.38 91 VAL A N 1
ATOM 712 C CA . VAL A 1 91 ? -15.419 0.980 -9.317 1.00 93.38 91 VAL A CA 1
ATOM 713 C C . VAL A 1 91 ? -14.174 0.085 -9.312 1.00 93.38 91 VAL A C 1
ATOM 715 O O . VAL A 1 91 ? -14.222 -1.075 -9.737 1.00 93.38 91 VAL A O 1
ATOM 718 N N . ALA A 1 92 ? -13.049 0.645 -8.855 1.00 87.62 92 ALA A N 1
ATOM 719 C CA . ALA A 1 92 ? -11.728 0.018 -8.907 1.00 87.62 92 ALA A CA 1
ATOM 720 C C . ALA A 1 92 ? -11.287 -0.567 -7.556 1.00 87.62 92 ALA A C 1
ATOM 722 O O . ALA A 1 92 ? -10.722 -1.656 -7.540 1.00 87.62 92 ALA A O 1
ATOM 723 N N . ALA A 1 93 ? -11.578 0.111 -6.440 1.00 85.62 93 ALA A N 1
ATOM 724 C CA . ALA A 1 93 ? -11.368 -0.425 -5.094 1.00 85.62 93 ALA A CA 1
ATOM 725 C C . ALA A 1 93 ? -12.444 0.059 -4.108 1.00 85.62 93 ALA A C 1
ATOM 727 O O . ALA A 1 93 ? -12.965 1.168 -4.253 1.00 85.62 93 ALA A O 1
ATOM 728 N N . VAL A 1 94 ? -12.730 -0.756 -3.090 1.00 90.69 94 VAL A N 1
ATOM 729 C CA . VAL A 1 94 ? -13.652 -0.465 -1.980 1.00 90.69 94 VAL A CA 1
ATOM 730 C C . VAL A 1 94 ? -12.945 -0.740 -0.649 1.00 90.69 94 VAL A C 1
ATOM 732 O O . VAL A 1 94 ? -12.311 -1.783 -0.482 1.00 90.69 94 VAL A O 1
ATOM 735 N N . SER A 1 95 ? -13.073 0.182 0.305 1.00 86.19 95 SER A N 1
ATOM 736 C CA . SER A 1 95 ? -12.616 0.013 1.689 1.00 86.19 95 SER A CA 1
ATOM 737 C C . SER A 1 95 ? -13.691 0.472 2.675 1.00 86.19 95 SER A C 1
ATOM 739 O O . SER A 1 95 ? -14.362 1.478 2.442 1.00 86.19 95 SER A O 1
ATOM 741 N N . LEU A 1 96 ? -13.874 -0.282 3.758 1.00 86.44 96 LEU A N 1
ATOM 742 C CA . LEU A 1 96 ? -14.963 -0.125 4.724 1.00 86.44 96 LEU A CA 1
ATOM 743 C C . LEU A 1 96 ? -14.400 0.214 6.108 1.00 86.44 96 LEU A C 1
ATOM 745 O O . LEU A 1 96 ? -13.560 -0.518 6.630 1.00 86.44 96 LEU A O 1
ATOM 749 N N . THR A 1 97 ? -14.855 1.316 6.704 1.00 84.44 97 THR A N 1
ATOM 750 C CA . THR A 1 97 ? -14.472 1.763 8.056 1.00 84.44 97 THR A CA 1
ATOM 751 C C . THR A 1 97 ? -15.658 1.635 9.023 1.00 84.44 97 THR A C 1
ATOM 753 O O . THR A 1 97 ? -16.727 1.173 8.629 1.00 84.44 97 THR A O 1
ATOM 756 N N . ALA A 1 98 ? -15.513 2.078 10.276 1.00 78.88 98 ALA A N 1
ATOM 757 C CA . ALA A 1 98 ? -16.625 2.117 11.230 1.00 78.88 98 ALA A CA 1
ATOM 758 C C . ALA A 1 98 ? -17.831 2.932 10.722 1.00 78.88 98 ALA A C 1
ATOM 760 O O . ALA A 1 98 ? -18.972 2.504 10.889 1.00 78.88 98 ALA A O 1
ATOM 761 N N . ASP A 1 99 ? -17.581 4.068 10.062 1.00 85.62 99 ASP A N 1
ATOM 762 C CA . ASP A 1 99 ? -18.602 5.076 9.730 1.00 85.62 99 ASP A CA 1
ATOM 763 C C . ASP A 1 99 ? -18.611 5.493 8.244 1.00 85.62 99 ASP A C 1
ATOM 765 O O . ASP A 1 99 ? -19.418 6.340 7.842 1.00 85.62 99 ASP A O 1
ATOM 769 N N . SER A 1 100 ? -17.711 4.942 7.419 1.00 89.88 100 SER A N 1
ATOM 770 C CA . SER A 1 100 ? -17.541 5.346 6.020 1.00 89.88 100 SER A CA 1
ATOM 771 C C . SER A 1 100 ? -17.198 4.210 5.052 1.00 89.88 100 SER A C 1
ATOM 773 O O . SER A 1 100 ? -16.681 3.154 5.417 1.00 89.88 100 SER A O 1
ATOM 775 N N . ILE A 1 101 ? -17.500 4.464 3.780 1.00 93.12 101 ILE A N 1
ATOM 776 C CA . ILE A 1 101 ? -17.215 3.621 2.620 1.00 93.12 101 ILE A CA 1
ATOM 777 C C . ILE A 1 101 ? -16.315 4.451 1.699 1.00 93.12 101 ILE A C 1
ATOM 779 O O . ILE A 1 101 ? -16.772 5.424 1.096 1.00 93.12 101 ILE A O 1
ATOM 783 N N . VAL A 1 102 ? -15.037 4.099 1.594 1.00 90.50 102 VAL A N 1
ATOM 784 C CA . VAL A 1 102 ? -14.093 4.744 0.671 1.00 90.50 102 VAL A CA 1
ATOM 785 C C . VAL A 1 102 ? -14.117 3.988 -0.651 1.00 90.50 102 VAL A C 1
ATOM 787 O O . VAL A 1 102 ? -13.929 2.771 -0.674 1.00 90.50 102 VAL A O 1
ATOM 790 N N . ILE A 1 103 ? -14.331 4.702 -1.757 1.00 93.06 103 ILE A N 1
ATOM 791 C CA . ILE A 1 103 ? -14.325 4.118 -3.101 1.00 93.06 103 ILE A CA 1
ATOM 792 C C . ILE A 1 103 ? -13.277 4.818 -3.958 1.00 93.06 103 ILE A C 1
ATOM 794 O O . ILE A 1 103 ? -13.323 6.037 -4.134 1.00 93.06 103 ILE A O 1
ATOM 798 N N . ALA A 1 104 ? -12.377 4.030 -4.546 1.00 89.69 104 ALA A N 1
ATOM 799 C CA . ALA A 1 104 ? -11.514 4.478 -5.628 1.00 89.69 104 ALA A CA 1
ATOM 800 C C . ALA A 1 104 ? -12.165 4.148 -6.978 1.00 89.69 104 ALA A C 1
ATOM 802 O O . ALA A 1 104 ? -12.552 3.002 -7.238 1.00 89.69 104 ALA A O 1
ATOM 803 N N . LYS A 1 105 ? -12.269 5.146 -7.857 1.00 89.94 105 LYS A N 1
ATOM 804 C CA . LYS A 1 105 ? -12.727 4.977 -9.238 1.00 89.94 105 LYS A CA 1
ATOM 805 C C . LYS A 1 105 ? -11.557 4.734 -10.191 1.00 89.94 105 LYS A C 1
ATOM 807 O O . LYS A 1 105 ? -10.448 5.222 -9.984 1.00 89.94 105 LYS A O 1
ATOM 812 N N . SER A 1 106 ? -11.844 4.066 -11.300 1.00 86.12 106 SER A N 1
ATOM 813 C CA . SER A 1 106 ? -10.979 4.062 -12.482 1.00 86.12 106 SER A CA 1
ATOM 814 C C . SER A 1 106 ? -10.907 5.451 -13.140 1.00 86.12 106 SER A C 1
ATOM 816 O O . SER A 1 106 ? -11.766 6.317 -12.939 1.00 86.12 106 SER A O 1
ATOM 818 N N . ASP A 1 107 ? -9.893 5.672 -13.977 1.00 76.62 107 ASP A N 1
ATOM 819 C CA . ASP A 1 107 ? -9.713 6.944 -14.693 1.00 76.62 107 ASP A CA 1
ATOM 820 C C . ASP A 1 107 ? -10.840 7.235 -15.701 1.00 76.62 107 ASP A C 1
ATOM 822 O O . ASP A 1 107 ? -11.133 8.396 -15.975 1.00 76.62 107 ASP A O 1
ATOM 826 N N . ALA A 1 108 ? -11.496 6.192 -16.225 1.00 73.44 108 ALA A N 1
ATOM 827 C CA . ALA A 1 108 ? -12.427 6.271 -17.353 1.00 73.44 108 ALA A CA 1
ATOM 828 C C . ALA A 1 108 ? -13.825 6.836 -17.022 1.00 73.44 108 ALA A C 1
ATOM 830 O O . ALA A 1 108 ? -14.567 7.192 -17.937 1.00 73.44 108 ALA A O 1
ATOM 831 N N . ARG A 1 109 ? -14.206 6.919 -15.739 1.00 79.06 109 ARG A N 1
ATOM 832 C CA . ARG A 1 109 ? -15.507 7.455 -15.285 1.00 79.06 109 ARG A CA 1
ATOM 833 C C . ARG A 1 109 ? -15.331 8.804 -14.589 1.00 79.06 109 ARG A C 1
ATOM 835 O O . ARG A 1 109 ? -14.324 9.025 -13.918 1.00 79.06 109 ARG A O 1
ATOM 842 N N . ASP A 1 110 ? -16.329 9.680 -14.687 1.00 86.56 110 ASP A N 1
ATOM 843 C CA . ASP A 1 110 ? -16.419 10.883 -13.850 1.00 86.56 110 ASP A CA 1
ATOM 844 C C . ASP A 1 110 ? -17.158 10.601 -12.528 1.00 86.56 110 ASP A C 1
ATOM 846 O O . ASP A 1 110 ? -18.023 9.727 -12.452 1.00 86.56 110 ASP A O 1
ATOM 850 N N . TRP A 1 111 ? -16.841 11.369 -11.483 1.00 90.44 111 TRP A N 1
ATOM 851 C CA . TRP A 1 111 ? -17.494 11.247 -10.181 1.00 90.44 111 TRP A CA 1
ATOM 852 C C . TRP A 1 111 ? -18.964 11.686 -10.185 1.00 90.44 111 TRP A C 1
ATOM 854 O O . TRP A 1 111 ? -19.720 11.202 -9.345 1.00 90.44 111 TRP A O 1
ATOM 864 N N . SER A 1 112 ? -19.403 12.564 -11.093 1.00 86.06 112 SER A N 1
ATOM 865 C CA . SER A 1 112 ? -20.781 13.084 -11.099 1.00 86.06 112 SER A CA 1
ATOM 866 C C . SER A 1 112 ? -21.813 12.009 -11.455 1.00 86.06 112 SER A C 1
ATOM 868 O O . SER A 1 112 ? -22.881 11.954 -10.842 1.00 86.06 112 SER A O 1
ATOM 870 N N . SER A 1 113 ? -21.492 11.125 -12.407 1.00 86.88 113 SER A N 1
ATOM 871 C CA . SER A 1 113 ? -22.315 9.950 -12.720 1.00 86.88 113 SER A CA 1
ATOM 872 C C . SER A 1 113 ? -22.130 8.860 -11.668 1.00 86.88 113 SER A C 1
ATOM 874 O O . SER A 1 113 ? -23.103 8.470 -11.021 1.00 86.88 113 SER A O 1
ATOM 876 N N . LEU A 1 114 ? -20.878 8.456 -11.419 1.00 91.94 114 LEU A N 1
ATOM 877 C CA . LEU A 1 114 ? -20.549 7.312 -10.565 1.00 91.94 114 LEU A CA 1
ATOM 878 C C . LEU A 1 114 ? -21.091 7.456 -9.134 1.00 91.94 114 LEU A C 1
ATOM 880 O O . LEU A 1 114 ? -21.586 6.492 -8.558 1.00 91.94 114 LEU A O 1
ATOM 884 N N . ARG A 1 115 ? -21.078 8.671 -8.567 1.00 91.88 115 ARG A N 1
ATOM 885 C CA . ARG A 1 115 ? -21.653 8.959 -7.241 1.00 91.88 115 ARG A CA 1
ATOM 886 C C . ARG A 1 115 ? -23.150 8.641 -7.167 1.00 91.88 115 ARG A C 1
ATOM 888 O O . ARG A 1 115 ? -23.614 8.197 -6.123 1.00 91.88 115 ARG A O 1
ATOM 895 N N . THR A 1 116 ? -23.898 8.854 -8.249 1.00 91.06 116 THR A N 1
ATOM 896 C CA . THR A 1 116 ? -25.345 8.582 -8.297 1.00 91.06 116 THR A CA 1
ATOM 897 C C . THR A 1 116 ? -25.620 7.078 -8.300 1.00 91.06 116 THR A C 1
ATOM 899 O O . THR A 1 116 ? -26.497 6.613 -7.574 1.00 91.06 116 THR A O 1
ATOM 902 N N . GLU A 1 117 ? -24.831 6.312 -9.058 1.00 93.94 117 GLU A N 1
ATOM 903 C CA . GLU A 1 117 ? -24.885 4.844 -9.087 1.00 93.94 117 GLU A CA 1
ATOM 904 C C . GLU A 1 117 ? -24.509 4.256 -7.713 1.00 93.94 117 GLU A C 1
ATOM 906 O O . GLU A 1 117 ? -25.248 3.441 -7.160 1.00 93.94 117 GLU A O 1
ATOM 911 N N . VAL A 1 118 ? -23.422 4.752 -7.107 1.00 94.81 118 VAL A N 1
ATOM 912 C CA . VAL A 1 118 ? -22.968 4.353 -5.764 1.00 94.81 118 VAL A CA 1
ATOM 913 C C . VAL A 1 118 ? -24.007 4.668 -4.686 1.00 94.81 118 VAL A C 1
ATOM 915 O O . VAL A 1 118 ? -24.317 3.794 -3.880 1.00 94.81 118 VAL A O 1
ATOM 918 N N . PHE A 1 119 ? -24.587 5.876 -4.664 1.00 93.56 119 PHE A N 1
ATOM 919 C CA . PHE A 1 119 ? -25.663 6.202 -3.718 1.00 93.56 119 PHE A CA 1
ATOM 920 C C . PHE A 1 119 ? -26.844 5.230 -3.854 1.00 93.56 119 PHE A C 1
ATOM 922 O O . PHE A 1 119 ? -27.379 4.781 -2.841 1.00 93.56 119 PHE A O 1
ATOM 929 N N . GLY A 1 120 ? -27.221 4.868 -5.086 1.00 91.81 120 GLY A N 1
ATOM 930 C CA . GLY A 1 120 ? -28.255 3.867 -5.348 1.00 91.81 120 GLY A CA 1
ATOM 931 C C . 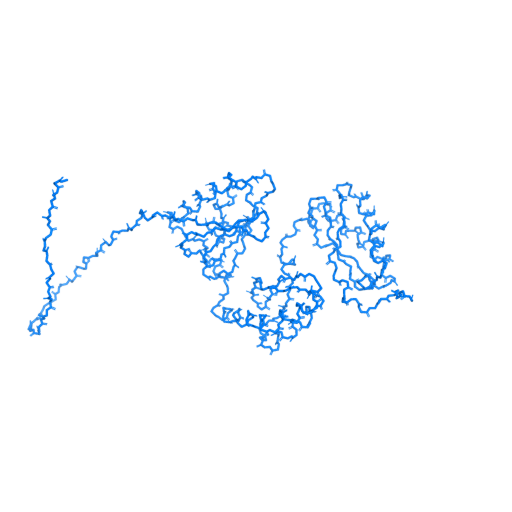GLY A 1 120 ? -27.924 2.504 -4.734 1.00 91.81 120 GLY A C 1
ATOM 932 O O . GLY A 1 120 ? -28.754 1.943 -4.020 1.00 91.81 120 GLY A O 1
ATOM 933 N N . ALA A 1 121 ? -26.704 2.003 -4.949 1.00 94.44 121 ALA A N 1
ATOM 934 C CA . ALA A 1 121 ? -26.254 0.719 -4.411 1.00 94.44 121 ALA A CA 1
ATOM 935 C C . ALA A 1 121 ? -26.150 0.704 -2.874 1.00 94.44 121 ALA A C 1
ATOM 937 O O . ALA A 1 121 ? -26.596 -0.259 -2.252 1.00 94.44 121 ALA A O 1
ATOM 938 N N . ILE A 1 122 ? -25.634 1.773 -2.251 1.00 94.19 122 ILE A N 1
ATOM 939 C CA . ILE A 1 122 ? -25.558 1.889 -0.783 1.00 94.19 122 ILE A CA 1
ATOM 940 C C . ILE A 1 122 ? -26.970 1.894 -0.182 1.00 94.19 122 ILE A C 1
ATOM 942 O O . ILE A 1 122 ? -27.261 1.083 0.697 1.00 94.19 122 ILE A O 1
ATOM 946 N N . VAL A 1 123 ? -27.882 2.739 -0.683 1.00 91.50 123 VAL A N 1
ATOM 947 C CA . VAL A 1 123 ? -29.269 2.783 -0.181 1.00 91.50 123 VAL A CA 1
ATOM 948 C C . VAL A 1 123 ? -29.984 1.447 -0.405 1.00 91.50 123 VAL A C 1
ATOM 950 O O . VAL A 1 123 ? -30.710 0.996 0.478 1.00 91.50 123 VAL A O 1
ATOM 953 N N . ALA A 1 124 ? -29.776 0.784 -1.548 1.00 89.75 124 ALA A N 1
ATOM 954 C CA . ALA A 1 124 ? -30.356 -0.532 -1.819 1.00 89.75 124 ALA A CA 1
ATOM 955 C C . ALA A 1 124 ? -29.812 -1.625 -0.882 1.00 89.75 124 ALA A C 1
ATOM 957 O O . ALA A 1 124 ? -30.580 -2.477 -0.436 1.00 89.75 124 ALA A O 1
ATOM 958 N N . HIS A 1 125 ? -28.518 -1.585 -0.547 1.00 93.25 125 HIS A N 1
ATOM 959 C CA . HIS A 1 125 ? -27.906 -2.500 0.413 1.00 93.25 125 HIS A CA 1
ATOM 960 C C . HIS A 1 125 ? -28.494 -2.312 1.820 1.00 93.25 125 HIS A C 1
ATOM 962 O O . HIS A 1 125 ? -29.120 -3.237 2.334 1.00 93.25 125 HIS A O 1
ATOM 968 N N . PHE A 1 126 ? -28.412 -1.113 2.405 1.00 89.31 126 PHE A N 1
ATOM 969 C CA . PHE A 1 126 ? -28.939 -0.877 3.757 1.00 89.31 126 PHE A CA 1
ATOM 970 C C . PHE A 1 126 ? -30.465 -1.089 3.847 1.00 89.31 126 PHE A C 1
ATOM 972 O O . PHE A 1 126 ? -30.955 -1.591 4.855 1.00 89.31 126 PHE A O 1
ATOM 979 N N . LYS A 1 127 ? -31.234 -0.823 2.776 1.00 88.38 127 LYS A N 1
ATOM 980 C CA . LYS A 1 127 ? -32.671 -1.170 2.728 1.00 88.38 127 LYS A CA 1
ATOM 981 C C . LYS A 1 127 ? -32.964 -2.670 2.598 1.00 88.38 127 LYS A C 1
ATOM 983 O O . LYS A 1 127 ? -34.092 -3.068 2.895 1.00 88.38 127 LYS A O 1
ATOM 988 N N . SER A 1 128 ? -32.008 -3.491 2.158 1.00 89.12 128 SER A N 1
ATOM 989 C CA . SER A 1 128 ? -32.176 -4.952 2.104 1.00 89.12 128 SER A CA 1
ATOM 990 C C . SER A 1 128 ? -32.066 -5.613 3.481 1.00 89.12 128 SER A C 1
ATOM 992 O O . SER A 1 128 ? -32.752 -6.601 3.729 1.00 89.12 128 SER A O 1
ATOM 994 N N . GLY A 1 129 ? -31.279 -5.027 4.391 1.00 85.19 129 GLY A N 1
ATOM 995 C CA . GLY A 1 129 ? -30.998 -5.592 5.714 1.00 85.19 129 GLY A CA 1
ATOM 996 C C . GLY A 1 129 ? -29.879 -6.640 5.732 1.00 85.19 129 GLY A C 1
ATOM 997 O O . GLY A 1 129 ? -29.611 -7.203 6.790 1.00 85.19 129 GLY A O 1
ATOM 998 N N . ASP A 1 130 ? -29.221 -6.892 4.594 1.00 87.00 130 ASP A N 1
ATOM 999 C CA . ASP A 1 130 ? -27.971 -7.654 4.539 1.00 87.00 130 ASP A CA 1
ATOM 1000 C C . ASP A 1 130 ? -26.885 -6.985 5.407 1.00 87.00 130 ASP A C 1
ATOM 1002 O O . ASP A 1 130 ? -26.828 -5.753 5.465 1.00 87.00 130 ASP A O 1
ATOM 1006 N N . PRO A 1 131 ? -25.968 -7.753 6.022 1.00 88.12 131 PRO A N 1
ATOM 1007 C CA . PRO A 1 131 ? -24.817 -7.180 6.706 1.00 88.12 131 PRO A CA 1
ATOM 1008 C C . PRO A 1 131 ? -23.828 -6.576 5.697 1.00 88.12 131 PRO A C 1
ATOM 1010 O O . PRO A 1 131 ? -23.592 -7.129 4.619 1.00 88.12 131 PRO A O 1
ATOM 1013 N N . ALA A 1 132 ? -23.205 -5.453 6.059 1.00 88.69 132 ALA A N 1
ATOM 1014 C CA . ALA A 1 132 ? -22.216 -4.786 5.210 1.00 88.69 132 ALA A CA 1
ATOM 1015 C C . ALA A 1 132 ? -20.915 -5.591 5.056 1.00 88.69 132 ALA A C 1
ATOM 1017 O O . ALA A 1 132 ? -20.254 -5.497 4.021 1.00 88.69 132 ALA A O 1
ATOM 1018 N N . VAL A 1 133 ? -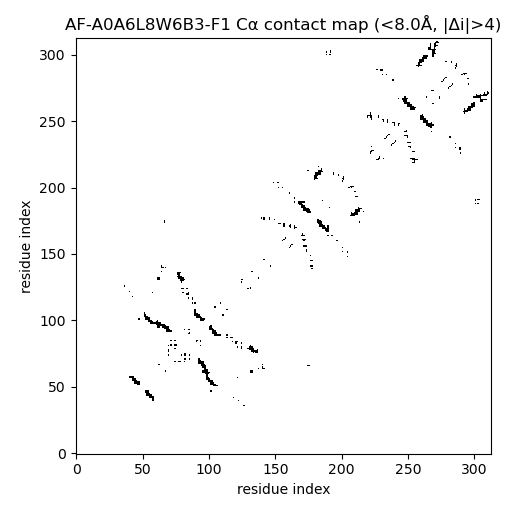20.568 -6.410 6.049 1.00 86.44 133 VAL A N 1
ATOM 1019 C CA . VAL A 1 133 ? -19.405 -7.308 6.067 1.00 86.44 133 VAL A CA 1
ATOM 1020 C C . VAL A 1 133 ? -19.858 -8.683 6.562 1.00 86.44 133 VAL A C 1
ATOM 1022 O O . VAL A 1 133 ? -20.701 -8.773 7.451 1.00 86.44 133 VAL A O 1
ATOM 1025 N N . SER A 1 134 ? -19.353 -9.750 5.946 1.00 84.31 134 SER A N 1
ATOM 1026 C CA . SER A 1 134 ? -19.687 -11.139 6.286 1.00 84.31 134 SER A CA 1
ATOM 1027 C C . SER A 1 134 ? -18.970 -11.604 7.555 1.00 84.31 134 SER A C 1
ATOM 1029 O O . SER A 1 134 ? -17.843 -11.188 7.808 1.00 84.31 134 SER A O 1
ATOM 1031 N N . GLU A 1 135 ? -19.532 -12.585 8.265 1.00 66.81 135 GLU A N 1
ATOM 1032 C CA . GLU A 1 135 ? -18.880 -13.245 9.416 1.00 66.81 135 GLU A CA 1
ATOM 1033 C C . GLU A 1 135 ? -17.473 -13.787 9.066 1.00 66.81 135 GLU A C 1
ATOM 1035 O O . GLU A 1 135 ? -16.534 -13.629 9.838 1.00 66.81 135 GLU A O 1
ATOM 1040 N N . ALA A 1 136 ? -17.281 -14.312 7.848 1.00 61.62 136 ALA A N 1
ATOM 1041 C CA . ALA A 1 136 ? -15.979 -14.776 7.339 1.00 61.62 136 ALA A CA 1
ATOM 1042 C C . ALA A 1 136 ? -14.922 -13.660 7.163 1.00 61.62 136 ALA A C 1
ATOM 1044 O O . ALA A 1 136 ? -13.726 -13.935 7.075 1.00 61.62 136 ALA A O 1
ATOM 1045 N N . ALA A 1 137 ? -15.344 -12.395 7.103 1.00 60.72 137 ALA A N 1
ATOM 1046 C CA . ALA A 1 137 ? -14.452 -11.240 7.142 1.00 60.72 137 ALA A CA 1
ATOM 1047 C C . ALA A 1 137 ? -14.307 -10.660 8.556 1.00 60.72 137 ALA A C 1
ATOM 1049 O O . ALA A 1 137 ? -13.281 -10.042 8.833 1.00 60.72 137 ALA A O 1
ATOM 1050 N N . ASP A 1 138 ? -15.250 -10.928 9.459 1.00 53.19 138 ASP A N 1
ATOM 1051 C CA . ASP A 1 138 ? -15.123 -10.636 10.890 1.00 53.19 138 ASP A CA 1
ATOM 1052 C C . ASP A 1 138 ? -14.132 -11.607 11.576 1.00 53.19 138 ASP A C 1
ATOM 1054 O O . ASP A 1 138 ? -13.378 -11.198 12.449 1.00 53.19 138 ASP A O 1
ATOM 1058 N N . GLU A 1 139 ? -13.944 -12.836 11.065 1.00 50.50 139 GLU A N 1
ATOM 1059 C CA . GLU A 1 139 ? -12.741 -13.655 11.365 1.00 50.50 139 GLU A CA 1
ATOM 1060 C C . GLU A 1 139 ? -11.421 -12.995 10.899 1.00 50.50 139 GLU A C 1
ATOM 1062 O O . GLU A 1 139 ? -10.323 -13.442 11.240 1.00 50.50 139 GLU A O 1
ATOM 1067 N N . THR A 1 140 ? -11.503 -11.923 10.104 1.00 51.94 140 THR A N 1
ATOM 1068 C CA . THR A 1 140 ? -10.361 -11.093 9.704 1.00 51.94 140 THR A CA 1
ATOM 1069 C C . THR A 1 140 ? -10.357 -9.689 10.305 1.00 51.94 140 THR A C 1
ATOM 1071 O O . THR A 1 140 ? -9.467 -8.905 9.957 1.00 51.94 140 THR A O 1
ATOM 1074 N N . ALA A 1 141 ? -11.288 -9.400 11.218 1.00 52.25 141 ALA A N 1
ATOM 1075 C CA . ALA A 1 141 ? -11.244 -8.247 12.102 1.00 52.25 141 ALA A CA 1
ATOM 1076 C C . ALA A 1 141 ? -9.967 -8.242 12.963 1.00 52.25 141 ALA A C 1
ATOM 1078 O O . ALA A 1 141 ? -9.398 -9.303 13.245 1.00 52.25 141 ALA A O 1
ATOM 1079 N N . PRO A 1 142 ? -9.541 -7.069 13.455 1.00 54.03 142 PRO A N 1
ATOM 1080 C CA . PRO A 1 142 ? -8.817 -6.993 14.714 1.00 54.03 142 PRO A CA 1
ATOM 1081 C C . PRO A 1 142 ? -9.698 -7.58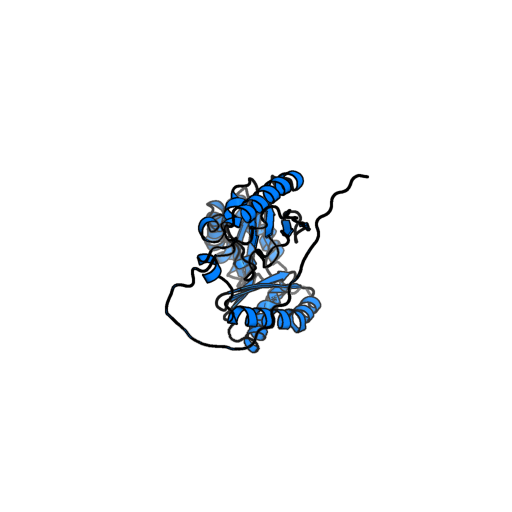6 15.826 1.00 54.03 142 PRO A C 1
ATOM 1083 O O . PRO A 1 142 ? -10.832 -7.144 16.007 1.00 54.03 142 PRO A O 1
ATOM 1086 N N . GLY A 1 143 ? -9.199 -8.567 16.581 1.00 57.44 143 GLY A N 1
ATOM 1087 C CA . GLY A 1 143 ? -9.888 -9.025 17.792 1.00 57.44 143 GLY A CA 1
ATOM 1088 C C . GLY A 1 143 ? -9.899 -7.948 18.886 1.00 57.44 143 GLY A C 1
ATOM 1089 O O . GLY A 1 143 ? -9.204 -6.941 18.781 1.00 57.44 143 GLY A O 1
ATOM 1090 N N . GLU A 1 144 ? -10.616 -8.181 19.990 1.00 55.56 144 GLU A N 1
ATOM 1091 C CA . GLU A 1 144 ? -10.666 -7.256 21.145 1.00 55.56 144 GLU A CA 1
ATOM 1092 C C . GLU A 1 144 ? -9.256 -6.853 21.638 1.00 55.56 144 GLU A C 1
ATOM 1094 O O . GLU A 1 144 ? -8.988 -5.683 21.904 1.00 55.56 144 GLU A O 1
ATOM 1099 N N . PHE A 1 145 ? -8.314 -7.805 21.636 1.00 60.06 145 PHE A N 1
ATOM 1100 C CA . PHE A 1 145 ? -6.895 -7.569 21.925 1.00 60.06 145 PHE A CA 1
ATOM 1101 C C . PHE A 1 145 ? -6.167 -6.765 20.835 1.00 60.06 145 PHE A C 1
ATOM 1103 O O . PHE A 1 145 ? -5.357 -5.897 21.152 1.00 60.06 145 PHE A O 1
ATOM 1110 N N . ASP A 1 146 ? -6.443 -7.022 19.552 1.00 75.00 146 ASP A N 1
ATOM 1111 C CA . ASP A 1 146 ? -5.836 -6.255 18.460 1.00 75.00 146 ASP A CA 1
ATOM 1112 C C . ASP A 1 146 ? -6.355 -4.808 18.445 1.00 75.00 146 ASP A C 1
ATOM 1114 O O . ASP A 1 146 ? -5.612 -3.912 18.059 1.00 75.00 146 ASP A O 1
ATOM 1118 N N . ALA A 1 147 ? -7.592 -4.553 18.887 1.00 76.75 147 ALA A N 1
ATOM 1119 C CA . ALA A 1 147 ? -8.147 -3.207 19.014 1.00 76.75 147 ALA A CA 1
ATOM 1120 C C . ALA A 1 147 ? -7.396 -2.374 20.071 1.00 76.75 147 ALA A C 1
ATOM 1122 O O . ALA A 1 147 ? -7.000 -1.241 19.782 1.00 76.75 147 ALA A O 1
ATOM 1123 N N . GLU A 1 148 ? -7.113 -2.946 21.250 1.00 82.88 148 GLU A N 1
ATOM 1124 C CA . GLU A 1 148 ? -6.273 -2.292 22.266 1.00 82.88 148 GLU A CA 1
ATOM 1125 C C . GLU A 1 148 ? -4.858 -2.020 21.722 1.00 82.88 148 GLU A C 1
ATOM 1127 O O . GLU A 1 148 ? -4.345 -0.904 21.834 1.00 82.88 148 GLU A O 1
ATOM 1132 N N . ILE A 1 149 ? -4.252 -3.008 21.052 1.00 89.12 149 ILE A N 1
ATOM 1133 C CA . ILE A 1 149 ? -2.939 -2.872 20.404 1.00 89.12 149 ILE A CA 1
ATOM 1134 C C . ILE A 1 149 ? -2.951 -1.767 19.336 1.00 89.12 149 ILE A C 1
ATOM 1136 O O . ILE A 1 149 ? -2.020 -0.966 19.266 1.00 89.12 149 ILE A O 1
ATOM 1140 N N . ILE A 1 150 ? -4.001 -1.676 18.518 1.00 87.75 150 ILE A N 1
ATOM 1141 C CA . ILE A 1 150 ? -4.153 -0.655 17.475 1.00 87.75 150 ILE A CA 1
ATOM 1142 C C . ILE A 1 150 ? -4.206 0.755 18.075 1.00 87.75 150 ILE A C 1
ATOM 1144 O O . ILE A 1 150 ? -3.583 1.667 17.526 1.00 87.75 150 ILE A O 1
ATOM 1148 N N . ASP A 1 151 ? -4.892 0.955 19.199 1.00 88.69 151 ASP A N 1
ATOM 1149 C CA . ASP A 1 151 ? -4.935 2.263 19.860 1.00 88.69 151 ASP A CA 1
ATOM 1150 C C . ASP A 1 151 ? -3.605 2.612 20.549 1.00 88.69 151 ASP A C 1
ATOM 1152 O O . ASP A 1 151 ? -3.147 3.753 20.436 1.00 88.69 151 ASP A O 1
ATOM 1156 N N . GLN A 1 152 ? -2.898 1.631 21.125 1.00 94.12 152 GLN A N 1
ATOM 1157 C CA . GLN A 1 152 ? -1.513 1.822 21.583 1.00 94.12 152 GLN A CA 1
ATOM 1158 C C . GLN A 1 152 ? -0.565 2.183 20.418 1.00 94.12 152 GLN A C 1
ATOM 1160 O O . GLN A 1 152 ? 0.271 3.080 20.553 1.00 94.12 152 GLN A O 1
ATOM 1165 N N . ILE A 1 153 ? -0.712 1.558 19.241 1.00 94.12 153 ILE A N 1
ATOM 1166 C CA . ILE A 1 153 ? 0.060 1.898 18.032 1.00 94.12 153 ILE A CA 1
ATOM 1167 C C . ILE A 1 153 ? -0.212 3.349 17.599 1.00 94.12 153 ILE A C 1
ATOM 1169 O O . ILE A 1 153 ? 0.735 4.079 17.298 1.00 94.12 153 ILE A O 1
ATOM 1173 N N . LYS A 1 154 ? -1.478 3.797 17.584 1.00 94.12 154 LYS A N 1
ATOM 1174 C CA . LYS A 1 154 ? -1.854 5.182 17.227 1.00 94.12 154 LYS A CA 1
ATOM 1175 C C . LYS A 1 154 ? -1.264 6.215 18.196 1.00 94.12 154 LYS A C 1
ATOM 1177 O O . LYS A 1 154 ? -0.783 7.260 17.742 1.00 94.12 154 LYS A O 1
ATOM 1182 N N . ASP A 1 155 ? -1.261 5.936 19.501 1.00 94.81 155 ASP A N 1
ATOM 1183 C CA . ASP A 1 155 ? -0.628 6.810 20.497 1.00 94.81 155 ASP A CA 1
ATOM 1184 C C . ASP A 1 155 ? 0.887 6.913 20.265 1.00 94.81 155 ASP A C 1
ATOM 1186 O O . ASP A 1 155 ? 1.405 8.014 20.080 1.00 94.81 155 ASP A O 1
ATOM 1190 N N . LEU A 1 156 ? 1.604 5.789 20.161 1.00 95.19 156 LEU A N 1
ATOM 1191 C CA . LEU A 1 156 ? 3.058 5.796 19.938 1.00 95.19 156 LEU A CA 1
ATOM 1192 C C . LEU A 1 156 ? 3.454 6.457 18.608 1.00 95.19 156 LEU A C 1
ATOM 1194 O O . LEU A 1 156 ? 4.482 7.142 18.536 1.00 95.19 156 LEU A O 1
ATOM 1198 N N . LEU A 1 157 ? 2.635 6.285 17.564 1.00 94.25 157 LEU A N 1
ATOM 1199 C CA . LEU A 1 157 ? 2.814 6.977 16.290 1.00 94.25 157 LEU A CA 1
ATOM 1200 C C . LEU A 1 157 ? 2.712 8.492 16.477 1.00 94.25 157 LEU A C 1
ATOM 1202 O O . LEU A 1 157 ? 3.672 9.206 16.189 1.00 94.25 157 LEU A O 1
ATOM 1206 N N . SER A 1 158 ? 1.585 8.980 16.995 1.00 94.94 158 SER A N 1
ATOM 1207 C CA . SER A 1 158 ? 1.313 10.417 17.114 1.00 94.94 158 SER A CA 1
ATOM 1208 C C . SER A 1 158 ? 2.188 11.139 18.149 1.00 94.94 158 SER A C 1
ATOM 1210 O O . SER A 1 158 ? 2.595 12.276 17.912 1.00 94.94 158 SER A O 1
ATOM 1212 N N . THR A 1 159 ? 2.531 10.494 19.269 1.00 94.62 159 THR A N 1
ATOM 1213 C CA . THR A 1 159 ? 3.279 11.125 20.373 1.00 94.62 159 THR A CA 1
ATOM 1214 C C . THR A 1 159 ? 4.797 11.113 20.191 1.00 94.62 159 THR A C 1
ATOM 1216 O O . THR A 1 159 ? 5.482 11.942 20.794 1.00 94.62 159 THR A O 1
ATOM 1219 N N . ARG A 1 160 ? 5.352 10.180 19.401 1.00 92.25 160 ARG A N 1
ATOM 1220 C CA . ARG A 1 160 ? 6.811 9.954 19.326 1.00 92.25 160 ARG A CA 1
ATOM 1221 C C . ARG A 1 160 ? 7.353 9.773 17.915 1.00 92.25 160 ARG A C 1
ATOM 1223 O O . ARG A 1 160 ? 8.367 10.382 17.585 1.00 92.25 160 ARG A O 1
ATOM 1230 N N . ILE A 1 161 ? 6.720 8.931 17.099 1.00 93.12 161 ILE A N 1
ATOM 1231 C CA . ILE A 1 161 ? 7.286 8.543 15.800 1.00 93.12 161 ILE A CA 1
ATOM 1232 C C . ILE A 1 161 ? 7.065 9.641 14.757 1.00 93.12 161 ILE A C 1
ATOM 1234 O O . ILE A 1 161 ? 8.032 10.080 14.141 1.00 93.12 161 ILE A O 1
ATOM 1238 N N . VAL A 1 162 ? 5.832 10.132 14.603 1.00 93.81 162 VAL A N 1
ATOM 1239 C CA . VAL A 1 162 ? 5.495 11.217 13.667 1.00 93.81 162 VAL A CA 1
ATOM 1240 C C . VAL A 1 162 ? 6.339 12.472 13.937 1.00 93.81 162 VAL A C 1
ATOM 1242 O O . VAL A 1 162 ? 6.987 12.927 12.998 1.00 93.81 162 VAL A O 1
ATOM 1245 N N . PRO A 1 163 ? 6.479 12.984 15.182 1.00 93.56 163 PRO A N 1
ATOM 1246 C CA . PRO A 1 163 ? 7.378 14.107 15.466 1.00 93.56 163 PRO A CA 1
ATOM 1247 C C . PRO A 1 163 ? 8.827 13.903 14.991 1.00 93.56 163 PRO A C 1
ATOM 1249 O O . PRO A 1 163 ? 9.418 14.824 14.430 1.00 93.56 163 PRO A O 1
ATOM 1252 N N . ALA A 1 164 ? 9.395 12.705 15.176 1.00 89.56 164 ALA A N 1
ATOM 1253 C CA . ALA A 1 164 ? 10.760 12.396 14.746 1.00 89.56 164 ALA A CA 1
ATOM 1254 C C . ALA A 1 164 ? 10.880 12.257 13.216 1.00 89.56 164 ALA A C 1
ATOM 1256 O O . ALA A 1 164 ? 11.848 12.726 12.622 1.00 89.56 164 ALA A O 1
ATOM 1257 N N . VAL A 1 165 ? 9.883 11.650 12.569 1.00 88.06 165 VAL A N 1
ATOM 1258 C CA . VAL A 1 165 ? 9.833 11.454 11.113 1.00 88.06 165 VAL A CA 1
ATOM 1259 C C . VAL A 1 165 ? 9.624 12.781 10.375 1.00 88.06 165 VAL A C 1
ATOM 1261 O O . VAL A 1 165 ? 10.332 13.066 9.408 1.00 88.06 165 VAL A O 1
ATOM 1264 N N . THR A 1 166 ? 8.733 13.643 10.869 1.00 88.06 166 THR A N 1
ATOM 1265 C CA . THR A 1 166 ? 8.523 14.995 10.329 1.00 88.06 166 THR A CA 1
ATOM 1266 C C . THR A 1 166 ? 9.739 15.897 10.547 1.00 88.06 166 THR A C 1
ATOM 1268 O O . THR A 1 166 ? 10.035 16.724 9.686 1.00 88.06 166 THR A O 1
ATOM 1271 N N . GLN A 1 167 ? 10.511 15.711 11.626 1.00 87.25 167 GLN A N 1
ATOM 1272 C CA . GLN A 1 167 ? 11.785 16.419 11.809 1.00 87.25 167 GLN A CA 1
ATOM 1273 C C . GLN A 1 167 ? 12.833 16.035 10.745 1.00 87.25 167 GLN A C 1
ATOM 1275 O O . GLN A 1 167 ? 13.619 16.888 10.335 1.00 87.25 167 GLN A O 1
ATOM 1280 N N . SER A 1 168 ? 12.799 14.794 10.250 1.00 82.31 168 SER A N 1
ATOM 1281 C CA . SER A 1 168 ? 13.587 14.323 9.098 1.00 82.31 168 SER A CA 1
ATOM 1282 C C . SER A 1 168 ? 12.981 14.695 7.732 1.00 82.31 168 SER A C 1
ATOM 1284 O O . SER A 1 168 ? 13.545 14.342 6.699 1.00 82.31 168 SER A O 1
ATOM 1286 N N . GLY A 1 169 ? 11.842 15.398 7.694 1.00 79.19 169 GLY A N 1
ATOM 1287 C CA . GLY A 1 169 ? 11.157 15.801 6.459 1.00 79.19 169 GLY A CA 1
ATOM 1288 C C . GLY A 1 169 ? 10.305 14.712 5.793 1.00 79.19 169 GLY A C 1
ATOM 1289 O O . GLY A 1 169 ? 9.953 14.861 4.624 1.00 79.19 169 GLY A O 1
ATOM 1290 N N . GLY A 1 170 ? 9.982 13.627 6.503 1.00 81.69 170 GLY A N 1
ATOM 1291 C CA . GLY A 1 170 ? 9.045 12.594 6.052 1.00 81.69 170 GLY A CA 1
ATOM 1292 C C . GLY A 1 170 ? 7.669 12.673 6.726 1.00 81.69 170 GLY A C 1
ATOM 1293 O O . GLY A 1 170 ? 7.421 13.517 7.587 1.00 81.69 170 GLY A O 1
ATOM 1294 N N . ASP A 1 171 ? 6.790 11.739 6.372 1.00 84.94 171 ASP A N 1
ATOM 1295 C CA . ASP A 1 171 ? 5.527 11.466 7.074 1.00 84.94 171 ASP A CA 1
ATOM 1296 C C . ASP A 1 171 ? 5.321 9.952 7.255 1.00 84.94 171 ASP A C 1
ATOM 1298 O O . ASP A 1 171 ? 5.808 9.149 6.452 1.00 84.94 171 ASP A O 1
ATOM 1302 N N . VAL A 1 172 ? 4.602 9.556 8.307 1.00 87.69 172 VAL A N 1
ATOM 1303 C CA . VAL A 1 172 ? 4.194 8.166 8.529 1.00 87.69 172 VAL A CA 1
ATOM 1304 C C . VAL A 1 172 ? 2.831 8.090 9.211 1.00 87.69 172 VAL A C 1
ATOM 1306 O O . VAL A 1 172 ? 2.581 8.757 10.211 1.00 87.69 172 VAL A O 1
ATOM 1309 N N . SER A 1 173 ? 1.945 7.233 8.708 1.00 86.00 173 SER A N 1
ATOM 1310 C CA . SER A 1 173 ? 0.600 7.043 9.262 1.00 86.00 173 SER A CA 1
ATOM 1311 C C . SER A 1 173 ? 0.214 5.567 9.364 1.00 86.00 173 SER A C 1
ATOM 1313 O O . SER A 1 173 ? 0.689 4.718 8.607 1.00 86.00 173 SER A O 1
ATOM 1315 N N . PHE A 1 174 ? -0.648 5.249 10.333 1.00 88.56 174 PHE A N 1
ATOM 1316 C CA . PHE A 1 174 ? -1.221 3.912 10.497 1.00 88.56 174 PHE A CA 1
ATOM 1317 C C . PHE A 1 174 ? -2.065 3.530 9.274 1.00 88.56 174 PHE A C 1
ATOM 1319 O O . PHE A 1 174 ? -2.861 4.344 8.805 1.00 88.56 174 PHE A O 1
ATOM 1326 N N . HIS A 1 175 ? -1.937 2.291 8.792 1.00 82.69 175 HIS A N 1
ATOM 1327 C CA . HIS A 1 175 ? -2.870 1.729 7.816 1.00 82.69 175 HIS A CA 1
ATOM 1328 C C . HIS A 1 175 ? -3.698 0.585 8.412 1.00 82.69 175 HIS A C 1
ATOM 1330 O O . HIS A 1 175 ? -4.921 0.695 8.479 1.00 82.69 175 HIS A O 1
ATOM 1336 N N . SER A 1 176 ? -3.051 -0.498 8.846 1.00 77.06 176 SER A N 1
ATOM 1337 C CA . SER A 1 176 ? -3.732 -1.660 9.429 1.00 77.06 176 SER A CA 1
ATOM 1338 C C . SER A 1 176 ? -2.783 -2.504 10.281 1.00 77.06 176 SER A C 1
ATOM 1340 O O . SER A 1 176 ? -1.563 -2.443 10.130 1.00 77.06 176 SER A O 1
ATOM 1342 N N . TYR A 1 177 ? -3.341 -3.313 11.178 1.00 83.56 177 TYR A N 1
ATOM 1343 C CA . TYR A 1 177 ? -2.605 -4.299 11.966 1.00 83.56 177 TYR A CA 1
ATOM 1344 C C . TYR A 1 177 ? -3.363 -5.624 11.925 1.00 83.56 177 TYR A C 1
ATOM 1346 O O . TYR A 1 177 ? -4.581 -5.635 12.084 1.00 83.56 177 TYR A O 1
ATOM 1354 N N . LYS A 1 178 ? -2.658 -6.729 11.662 1.00 77.06 178 LYS A N 1
ATOM 1355 C CA . LYS A 1 178 ? -3.254 -8.070 11.615 1.00 77.06 178 LYS A CA 1
ATOM 1356 C C . LYS A 1 178 ? -2.221 -9.148 11.919 1.00 77.06 178 LYS A C 1
ATOM 1358 O O . LYS A 1 178 ? -1.166 -9.186 11.285 1.00 77.06 178 LYS A O 1
ATOM 1363 N N . SER A 1 179 ? -2.538 -10.055 12.846 1.00 76.88 179 SER A N 1
ATOM 1364 C CA . SER A 1 179 ? -1.717 -11.237 13.166 1.00 76.88 179 SER A CA 1
ATOM 1365 C C . SER A 1 179 ? -0.239 -10.895 13.428 1.00 76.88 179 SER A C 1
ATOM 1367 O O . SER A 1 179 ? 0.666 -11.521 12.871 1.00 76.88 179 SER A O 1
ATOM 1369 N N . GLY A 1 180 ? 0.011 -9.845 14.216 1.00 81.31 180 GLY A N 1
ATOM 1370 C CA . GLY A 1 180 ? 1.361 -9.375 14.533 1.00 81.31 180 GLY A CA 1
ATOM 1371 C C . GLY A 1 180 ? 2.072 -8.598 13.417 1.00 81.31 180 GLY A C 1
ATOM 1372 O O . GLY A 1 180 ? 3.248 -8.270 13.574 1.00 81.31 180 GLY A O 1
ATOM 1373 N N . LYS A 1 181 ? 1.425 -8.308 12.283 1.00 82.75 181 LYS A N 1
ATOM 1374 C CA . LYS A 1 181 ? 1.989 -7.483 11.202 1.00 82.75 181 LYS A CA 1
ATOM 1375 C C . LYS A 1 181 ? 1.330 -6.113 11.189 1.00 82.75 181 LYS A C 1
ATOM 1377 O O . LYS A 1 181 ? 0.117 -6.016 11.021 1.00 82.75 181 LYS A O 1
ATOM 1382 N N . LEU A 1 182 ? 2.137 -5.068 11.342 1.00 88.38 182 LEU A N 1
ATOM 1383 C CA . LEU A 1 182 ? 1.720 -3.673 11.248 1.00 88.38 182 LEU A CA 1
ATOM 1384 C C . LEU A 1 182 ? 2.076 -3.112 9.869 1.00 88.38 182 LEU A C 1
ATOM 1386 O O . LEU A 1 182 ? 3.240 -3.118 9.474 1.00 88.38 182 LEU A O 1
ATOM 1390 N N . PHE A 1 183 ? 1.080 -2.585 9.169 1.00 83.69 183 PHE A N 1
ATOM 1391 C CA . PHE A 1 183 ? 1.235 -1.868 7.913 1.00 83.69 183 PHE A CA 1
ATOM 1392 C C . PHE A 1 183 ? 1.112 -0.364 8.166 1.00 83.69 183 PHE A C 1
ATOM 1394 O O . PHE A 1 183 ? 0.126 0.106 8.744 1.00 83.69 183 PHE A O 1
ATOM 1401 N N . LEU A 1 184 ? 2.112 0.392 7.718 1.00 86.56 184 LEU A N 1
ATOM 1402 C CA . LEU A 1 184 ? 2.151 1.853 7.787 1.00 86.56 184 LEU A CA 1
ATOM 1403 C C . LEU A 1 184 ? 2.230 2.439 6.371 1.00 86.56 184 LEU A C 1
ATOM 1405 O O . LEU A 1 184 ? 2.838 1.846 5.480 1.00 86.56 184 LEU A O 1
ATOM 1409 N N . LYS A 1 185 ? 1.648 3.621 6.157 1.00 80.81 185 LYS A N 1
ATOM 1410 C CA . LYS A 1 185 ? 1.958 4.459 4.991 1.00 80.81 185 LYS A CA 1
ATOM 1411 C C . LYS A 1 185 ? 3.208 5.277 5.318 1.00 80.81 185 LYS A C 1
ATOM 1413 O O . LYS A 1 185 ? 3.221 5.942 6.348 1.00 80.81 185 LYS A O 1
ATOM 1418 N N . PHE A 1 186 ? 4.212 5.281 4.442 1.00 82.75 186 PHE A N 1
ATOM 1419 C CA . PHE A 1 186 ? 5.413 6.126 4.567 1.00 82.75 186 PHE A CA 1
ATOM 1420 C C . PHE A 1 186 ? 5.485 7.151 3.426 1.00 82.75 186 PHE A C 1
ATOM 1422 O O . PHE A 1 186 ? 5.244 6.791 2.270 1.00 82.75 186 PHE A O 1
ATOM 1429 N N . GLN A 1 187 ? 5.868 8.399 3.708 1.00 76.88 187 GLN A N 1
ATOM 1430 C CA . GLN A 1 187 ? 6.120 9.432 2.692 1.00 76.88 187 GLN A CA 1
ATOM 1431 C C . GLN A 1 187 ? 7.477 10.115 2.895 1.00 76.88 187 GLN A C 1
ATOM 1433 O O . GLN A 1 187 ? 7.933 10.298 4.025 1.00 76.88 187 GLN A O 1
ATOM 1438 N N . GLY A 1 188 ? 8.109 10.531 1.794 1.00 70.94 188 GLY A N 1
ATOM 1439 C CA . GLY A 1 188 ? 9.449 11.124 1.829 1.00 70.94 188 GLY A CA 1
ATOM 1440 C C . GLY A 1 188 ? 10.493 10.160 2.425 1.00 70.94 188 GLY A C 1
ATOM 1441 O O . GLY A 1 188 ? 10.322 8.947 2.303 1.00 70.94 188 GLY A O 1
ATOM 1442 N N . PRO A 1 189 ? 11.541 10.663 3.106 1.00 72.31 189 PRO A N 1
ATOM 1443 C CA . PRO A 1 189 ? 12.613 9.845 3.691 1.00 72.31 189 PRO A CA 1
ATOM 1444 C C . PRO A 1 189 ? 12.188 9.039 4.937 1.00 72.31 189 PRO A C 1
ATOM 1446 O O . PRO A 1 189 ? 13.033 8.526 5.667 1.00 72.31 189 PRO A O 1
ATOM 1449 N N . ALA A 1 190 ? 10.887 8.932 5.232 1.00 74.88 190 ALA A N 1
ATOM 1450 C CA . ALA A 1 190 ? 10.379 8.195 6.390 1.00 74.88 190 ALA A CA 1
ATOM 1451 C C . ALA A 1 190 ? 10.659 6.682 6.327 1.00 74.88 190 ALA A C 1
ATOM 1453 O O . ALA A 1 190 ? 10.667 6.022 7.367 1.00 74.88 190 ALA A O 1
ATOM 1454 N N . PHE A 1 191 ? 10.876 6.123 5.131 1.00 73.44 191 PHE A N 1
ATOM 1455 C CA . PHE A 1 191 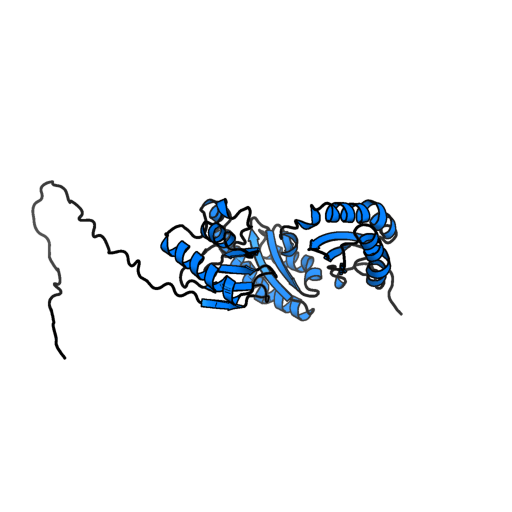? 11.096 4.688 4.948 1.00 73.44 191 PHE A CA 1
ATOM 1456 C C . PHE A 1 191 ? 12.473 4.245 5.472 1.00 73.44 191 PHE A C 1
ATOM 1458 O O . PHE A 1 191 ? 12.560 3.195 6.103 1.00 73.44 191 PHE A O 1
ATOM 1465 N N . SER A 1 192 ? 13.516 5.077 5.354 1.00 73.06 192 SER A N 1
ATOM 1466 C CA . SER A 1 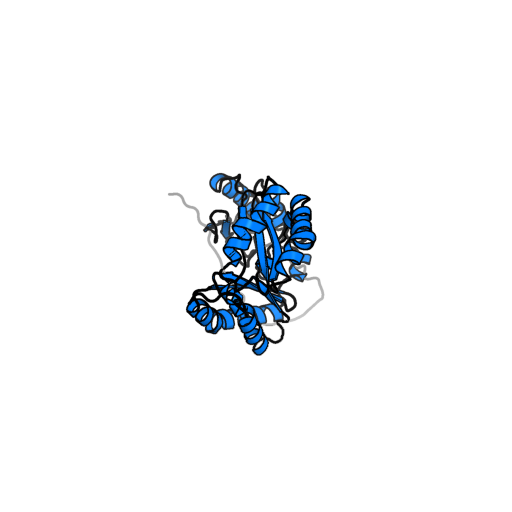192 ? 14.822 4.876 6.012 1.00 73.06 192 SER A CA 1
ATOM 1467 C C . SER A 1 192 ? 14.695 4.613 7.520 1.00 73.06 192 SER A C 1
ATOM 1469 O O . SER A 1 192 ? 15.420 3.814 8.113 1.00 73.06 192 SER A O 1
ATOM 1471 N N . MET A 1 193 ? 13.698 5.229 8.159 1.00 83.00 193 MET A N 1
ATOM 1472 C CA . MET A 1 193 ? 13.461 5.102 9.592 1.00 83.00 193 MET A CA 1
ATOM 1473 C C . MET A 1 193 ? 12.731 3.799 9.964 1.00 83.00 193 MET A C 1
ATOM 1475 O O . MET A 1 193 ? 12.624 3.511 11.156 1.00 83.00 193 MET A O 1
ATOM 1479 N N . LEU A 1 194 ? 12.286 2.974 9.000 1.00 83.69 194 LEU A N 1
ATOM 1480 C CA . LEU A 1 194 ? 11.541 1.720 9.215 1.00 83.69 194 LEU A CA 1
ATOM 1481 C C . LEU A 1 194 ? 12.211 0.798 10.243 1.00 83.69 194 LEU A C 1
ATOM 1483 O O . LEU A 1 194 ? 11.538 0.294 11.141 1.00 83.69 194 LEU A O 1
ATOM 1487 N N . THR A 1 195 ? 13.532 0.611 10.170 1.00 81.69 195 THR A N 1
ATOM 1488 C CA . THR A 1 195 ? 14.271 -0.230 11.129 1.00 81.69 195 THR A CA 1
ATOM 1489 C C . THR A 1 195 ? 14.213 0.340 12.551 1.00 81.69 195 THR A C 1
ATOM 1491 O O . THR A 1 195 ? 13.986 -0.402 13.509 1.00 81.69 195 THR A O 1
ATOM 1494 N N . GLY A 1 196 ? 14.362 1.659 12.706 1.00 86.94 196 GLY A N 1
ATOM 1495 C CA . GLY A 1 196 ? 14.250 2.339 14.000 1.00 86.94 196 GLY A CA 1
ATOM 1496 C C . GLY A 1 196 ? 12.823 2.312 14.554 1.00 86.94 196 GLY A C 1
ATOM 1497 O O . GLY A 1 196 ? 12.622 1.998 15.726 1.00 86.94 196 GLY A O 1
ATOM 1498 N N . ILE A 1 197 ? 11.836 2.559 13.693 1.00 91.19 197 ILE A N 1
ATOM 1499 C CA . ILE A 1 197 ? 10.399 2.530 13.994 1.00 91.19 197 ILE A CA 1
ATOM 1500 C C . ILE A 1 197 ? 9.971 1.127 14.434 1.00 91.19 197 ILE A C 1
ATOM 1502 O O . ILE A 1 197 ? 9.335 0.981 15.473 1.00 91.19 197 ILE A O 1
ATOM 1506 N N . GLN A 1 198 ? 10.385 0.085 13.712 1.00 89.00 198 GLN A N 1
ATOM 1507 C CA . GLN A 1 198 ? 10.116 -1.308 14.065 1.00 89.00 198 GLN A CA 1
ATOM 1508 C C . GLN A 1 198 ? 10.738 -1.697 15.414 1.00 89.00 198 GLN A C 1
ATOM 1510 O O . GLN A 1 198 ? 10.079 -2.344 16.226 1.00 89.00 198 GLN A O 1
ATOM 1515 N N . ASN A 1 199 ? 11.987 -1.301 15.672 1.00 87.44 199 ASN A N 1
ATOM 1516 C CA . ASN A 1 199 ? 12.658 -1.591 16.942 1.00 87.44 199 ASN A CA 1
ATOM 1517 C C . ASN A 1 199 ? 12.018 -0.839 18.121 1.00 87.44 199 ASN A C 1
ATOM 1519 O O . ASN A 1 199 ? 11.904 -1.395 19.211 1.00 87.44 199 ASN A O 1
ATOM 1523 N N . MET A 1 200 ? 11.572 0.401 17.900 1.00 91.44 200 MET A N 1
ATOM 1524 C CA . MET A 1 200 ? 10.855 1.199 18.894 1.00 91.44 200 MET A CA 1
ATOM 1525 C C . MET A 1 200 ? 9.476 0.600 19.197 1.00 91.44 200 MET A C 1
ATOM 1527 O O . MET A 1 200 ? 9.163 0.365 20.361 1.00 91.44 200 MET A O 1
ATOM 1531 N N . LEU A 1 201 ? 8.679 0.293 18.171 1.00 94.19 201 LEU A N 1
ATOM 1532 C CA . LEU A 1 201 ? 7.332 -0.252 18.345 1.00 94.19 201 LEU A CA 1
ATOM 1533 C C . LEU A 1 201 ? 7.363 -1.617 19.044 1.00 94.19 201 LEU A C 1
ATOM 1535 O O . LEU A 1 201 ? 6.645 -1.799 20.021 1.00 94.19 201 LEU A O 1
ATOM 1539 N N . ARG A 1 202 ? 8.279 -2.520 18.661 1.00 92.75 202 ARG A N 1
ATOM 1540 C CA . ARG A 1 202 ? 8.491 -3.810 19.352 1.00 92.75 202 ARG A CA 1
ATOM 1541 C C . ARG A 1 202 ? 8.931 -3.693 20.813 1.00 92.75 202 ARG A C 1
ATOM 1543 O O . ARG A 1 202 ? 8.772 -4.652 21.560 1.00 92.75 202 ARG A O 1
ATOM 1550 N N . HIS A 1 203 ? 9.524 -2.570 21.223 1.00 92.69 203 HIS A N 1
ATOM 1551 C CA . HIS A 1 203 ? 9.914 -2.362 22.620 1.00 92.69 203 HIS A CA 1
ATOM 1552 C C . HIS A 1 203 ? 8.709 -2.050 23.520 1.00 92.69 203 HIS A C 1
ATOM 1554 O O . HIS A 1 203 ? 8.743 -2.378 24.705 1.00 92.69 203 HIS A O 1
ATOM 1560 N N . TYR A 1 204 ? 7.657 -1.443 22.964 1.00 92.81 204 TYR A N 1
ATOM 1561 C CA . TYR A 1 204 ? 6.427 -1.115 23.691 1.00 92.81 204 TYR A CA 1
ATOM 1562 C C . TYR A 1 204 ? 5.302 -2.130 23.466 1.00 92.81 204 TYR A C 1
ATOM 1564 O O . TYR A 1 204 ? 4.520 -2.360 24.380 1.00 92.81 204 TYR A O 1
ATOM 1572 N N . ILE A 1 205 ? 5.248 -2.740 22.280 1.00 94.00 205 ILE A N 1
ATOM 1573 C CA . ILE A 1 205 ? 4.201 -3.662 21.829 1.00 94.00 205 ILE A CA 1
ATOM 1574 C C . ILE A 1 205 ? 4.898 -4.899 21.224 1.00 94.00 205 ILE A C 1
ATOM 1576 O O . ILE A 1 205 ? 5.159 -4.944 20.013 1.00 94.00 205 ILE A O 1
ATOM 1580 N N . PRO A 1 206 ? 5.307 -5.879 22.055 1.00 90.62 206 PRO A N 1
ATOM 1581 C CA . PRO A 1 206 ? 6.085 -7.042 21.614 1.00 90.62 206 PRO A CA 1
ATOM 1582 C C . PRO A 1 206 ? 5.332 -7.970 20.644 1.00 90.62 206 PRO A C 1
ATOM 1584 O O . PRO A 1 206 ? 5.958 -8.787 19.969 1.00 90.62 206 PRO A O 1
ATOM 1587 N N . GLU A 1 207 ? 4.013 -7.821 20.523 1.00 90.00 207 GLU A N 1
ATOM 1588 C CA . GLU A 1 207 ? 3.141 -8.537 19.589 1.00 90.00 207 GLU A CA 1
ATOM 1589 C C . GLU A 1 207 ? 3.423 -8.171 18.115 1.00 90.00 207 GLU A C 1
ATOM 1591 O O . GLU A 1 207 ? 3.078 -8.933 17.208 1.00 90.00 207 GLU A O 1
ATOM 1596 N N . ILE A 1 208 ? 4.106 -7.047 17.848 1.00 92.19 208 ILE A N 1
ATOM 1597 C CA . ILE A 1 208 ? 4.462 -6.589 16.493 1.00 92.19 208 ILE A CA 1
ATOM 1598 C C . ILE A 1 208 ? 5.632 -7.420 15.927 1.00 92.19 208 ILE A C 1
ATOM 1600 O O . ILE A 1 208 ? 6.798 -7.013 15.865 1.00 92.19 208 ILE A O 1
ATOM 1604 N N . THR A 1 209 ? 5.305 -8.616 15.441 1.00 86.25 209 THR A N 1
ATOM 1605 C CA . THR A 1 209 ? 6.227 -9.510 14.725 1.00 86.25 209 THR A CA 1
ATOM 1606 C C . THR A 1 209 ? 6.882 -8.861 13.500 1.00 86.25 209 THR A C 1
ATOM 1608 O O . THR A 1 209 ? 8.019 -9.213 13.190 1.00 86.25 209 THR A O 1
ATOM 1611 N N . ALA A 1 210 ? 6.246 -7.891 12.830 1.00 82.88 210 ALA A N 1
ATOM 1612 C CA . ALA A 1 210 ? 6.829 -7.135 11.713 1.00 82.88 210 ALA A CA 1
ATOM 1613 C C . ALA A 1 210 ? 6.166 -5.761 11.509 1.00 82.88 210 ALA A C 1
ATOM 1615 O O . ALA A 1 210 ? 4.963 -5.617 11.729 1.00 82.88 210 ALA A O 1
ATOM 1616 N N . VAL A 1 211 ? 6.938 -4.789 11.011 1.00 88.50 211 VAL A N 1
ATOM 1617 C CA . VAL A 1 211 ? 6.422 -3.528 10.446 1.00 88.50 211 VAL A CA 1
ATOM 1618 C C . VAL A 1 211 ? 6.741 -3.490 8.951 1.00 88.50 211 VAL A C 1
ATOM 1620 O O . VAL A 1 211 ? 7.856 -3.823 8.556 1.00 88.50 211 VAL A O 1
ATOM 1623 N N . LEU A 1 212 ? 5.762 -3.113 8.129 1.00 81.31 212 LEU A N 1
ATOM 1624 C CA . LEU A 1 212 ? 5.820 -3.126 6.665 1.00 81.31 212 LEU A CA 1
ATOM 1625 C C . LEU A 1 212 ? 5.231 -1.833 6.083 1.00 81.31 212 LEU A C 1
ATOM 1627 O O . LEU A 1 212 ? 4.373 -1.197 6.697 1.00 81.31 212 LEU A O 1
ATOM 1631 N N . ASP A 1 213 ? 5.645 -1.472 4.868 1.00 80.81 213 ASP A N 1
ATOM 1632 C CA . ASP A 1 213 ? 4.931 -0.472 4.069 1.00 80.81 213 ASP A CA 1
ATOM 1633 C C . ASP A 1 213 ? 3.641 -1.093 3.509 1.00 80.81 213 ASP A C 1
ATOM 1635 O O . ASP A 1 213 ? 3.655 -2.180 2.925 1.00 80.81 213 ASP A O 1
ATOM 1639 N N . TYR A 1 214 ? 2.520 -0.384 3.645 1.00 75.88 214 TYR A N 1
ATOM 1640 C CA . TYR A 1 214 ? 1.253 -0.691 2.980 1.00 75.88 214 TYR A CA 1
ATOM 1641 C C . TYR A 1 214 ? 1.428 -1.023 1.483 1.00 75.88 214 TYR A C 1
ATOM 1643 O O . TYR A 1 214 ? 0.792 -1.955 0.985 1.00 75.88 214 TYR A O 1
ATOM 1651 N N . ARG A 1 215 ? 2.350 -0.350 0.777 1.00 69.25 215 ARG A N 1
ATOM 1652 C CA . ARG A 1 215 ? 2.677 -0.604 -0.641 1.00 69.25 215 ARG A CA 1
ATOM 1653 C C . ARG A 1 215 ? 3.161 -2.028 -0.936 1.00 69.25 215 ARG A C 1
ATOM 1655 O O . ARG A 1 215 ? 3.111 -2.458 -2.089 1.00 69.25 215 ARG A O 1
ATOM 1662 N N . GLU A 1 216 ? 3.650 -2.763 0.062 1.00 67.19 216 GLU A N 1
ATOM 1663 C CA . GLU A 1 216 ? 4.043 -4.172 -0.086 1.00 67.19 216 GLU A CA 1
ATOM 1664 C C . GLU A 1 216 ? 2.884 -5.151 0.179 1.00 67.19 216 GLU A C 1
ATOM 1666 O O . GLU A 1 216 ? 2.971 -6.307 -0.225 1.00 67.19 216 GLU A O 1
ATOM 1671 N N . SER A 1 217 ? 1.778 -4.685 0.775 1.00 64.38 217 SER A N 1
ATOM 1672 C CA . SER A 1 217 ? 0.531 -5.454 0.946 1.00 64.38 217 SER A CA 1
ATOM 1673 C C . SER A 1 217 ? -0.449 -5.337 -0.228 1.00 64.38 217 SER A C 1
ATOM 1675 O O . SER A 1 217 ? -1.333 -6.179 -0.375 1.00 64.38 217 SER A O 1
ATOM 1677 N N . LEU A 1 218 ? -0.294 -4.307 -1.069 1.00 65.50 218 LEU A N 1
ATOM 1678 C CA . LEU A 1 218 ? -1.119 -4.112 -2.262 1.00 65.50 218 LEU A CA 1
ATOM 1679 C C . LEU A 1 218 ? -0.991 -5.304 -3.228 1.00 65.50 218 LEU A C 1
ATOM 1681 O O . LEU A 1 218 ? 0.131 -5.753 -3.479 1.00 65.50 218 LEU A O 1
ATOM 1685 N N . PRO A 1 219 ? -2.092 -5.789 -3.834 1.00 61.56 219 PRO A N 1
ATOM 1686 C CA . PRO A 1 219 ? -2.015 -6.778 -4.901 1.00 61.56 219 PRO A CA 1
ATOM 1687 C C . PRO A 1 219 ? -1.334 -6.160 -6.127 1.00 61.56 219 PRO A C 1
ATOM 1689 O O . PRO A 1 219 ? -1.718 -5.086 -6.587 1.00 61.56 219 PRO A O 1
ATOM 1692 N N . LYS A 1 220 ? -0.333 -6.859 -6.673 1.00 78.38 220 LYS A N 1
ATOM 1693 C CA . LYS A 1 220 ? 0.526 -6.366 -7.764 1.00 78.38 220 LYS A CA 1
ATOM 1694 C C . LYS A 1 220 ? 0.347 -7.198 -9.037 1.00 78.38 220 LYS A C 1
ATOM 1696 O O . LYS A 1 220 ? 1.256 -7.938 -9.420 1.00 78.38 220 LYS A O 1
ATOM 1701 N N . PRO A 1 221 ? -0.832 -7.148 -9.693 1.00 73.06 221 PRO A N 1
ATOM 1702 C CA . PRO A 1 221 ? -1.123 -7.991 -10.854 1.00 73.06 221 PRO A CA 1
ATOM 1703 C C . PRO A 1 221 ? -0.141 -7.749 -12.009 1.00 73.06 221 PRO A C 1
ATOM 1705 O O . PRO A 1 221 ? 0.137 -8.677 -12.764 1.00 73.06 221 PRO A O 1
ATOM 1708 N N . GLY A 1 222 ? 0.450 -6.549 -12.086 1.00 82.12 222 GLY A N 1
ATOM 1709 C CA . GLY A 1 222 ? 1.525 -6.198 -13.012 1.00 82.12 222 GLY A CA 1
ATOM 1710 C C . GLY A 1 222 ? 2.716 -7.156 -12.995 1.00 82.12 222 GLY A C 1
ATOM 1711 O O . GLY A 1 222 ? 3.246 -7.490 -14.049 1.00 82.12 222 GLY A O 1
ATOM 1712 N N . LEU A 1 223 ? 3.110 -7.665 -11.822 1.00 84.50 223 LEU A N 1
ATOM 1713 C CA . LEU A 1 223 ? 4.232 -8.606 -11.700 1.00 84.50 223 LEU A CA 1
ATOM 1714 C C . LEU A 1 223 ? 3.938 -9.980 -12.329 1.00 84.50 223 LEU A C 1
ATOM 1716 O O . LEU A 1 223 ? 4.871 -10.714 -12.648 1.00 84.50 223 LEU A O 1
ATOM 1720 N N . ASN A 1 224 ? 2.660 -10.313 -12.531 1.00 86.00 224 ASN A N 1
ATOM 1721 C CA . ASN A 1 224 ? 2.207 -11.585 -13.096 1.00 86.00 224 ASN A CA 1
ATOM 1722 C C . ASN A 1 224 ? 1.852 -11.492 -14.594 1.00 86.00 224 ASN A C 1
ATOM 1724 O O . ASN A 1 224 ? 1.472 -12.505 -15.184 1.00 86.00 224 ASN A O 1
ATOM 1728 N N . THR A 1 225 ? 1.953 -10.315 -15.228 1.00 89.81 225 THR A N 1
ATOM 1729 C CA . THR A 1 225 ? 1.733 -10.197 -16.681 1.00 89.81 225 THR A CA 1
ATOM 1730 C C . THR A 1 225 ? 2.943 -10.726 -17.464 1.00 89.81 225 THR A C 1
ATOM 1732 O O . THR A 1 225 ? 4.049 -10.795 -16.916 1.00 89.81 225 THR A O 1
ATOM 1735 N N . PRO A 1 226 ? 2.790 -11.080 -18.757 1.00 91.69 226 PRO A N 1
ATOM 1736 C CA . PRO A 1 226 ? 3.921 -11.463 -19.605 1.00 91.69 226 PRO A CA 1
ATOM 1737 C C . PRO A 1 226 ? 5.048 -10.420 -19.610 1.00 91.69 226 PRO A C 1
ATOM 1739 O O . PRO A 1 226 ? 6.224 -10.780 -19.582 1.00 91.69 226 PRO A O 1
ATOM 1742 N N . GLU A 1 227 ? 4.693 -9.135 -19.584 1.00 92.44 227 GLU A N 1
ATOM 1743 C CA . GLU A 1 227 ? 5.609 -7.996 -19.513 1.00 92.44 227 GLU A CA 1
ATOM 1744 C C . GLU A 1 227 ? 6.326 -7.936 -18.160 1.00 92.44 227 GLU A C 1
ATOM 1746 O O . GLU A 1 227 ? 7.553 -7.845 -18.123 1.00 92.44 227 GLU A O 1
ATOM 1751 N N . GLY A 1 228 ? 5.593 -8.043 -17.046 1.00 91.12 228 GLY A N 1
ATOM 1752 C CA . GLY A 1 228 ? 6.174 -8.042 -15.702 1.00 91.12 228 GLY A CA 1
ATOM 1753 C C . GLY A 1 228 ? 7.135 -9.206 -15.478 1.00 91.12 228 GLY A C 1
ATOM 1754 O O . GLY A 1 228 ? 8.215 -9.020 -14.913 1.00 91.12 228 GLY A O 1
ATOM 1755 N N . ILE A 1 229 ? 6.791 -10.397 -15.974 1.00 93.12 229 ILE A N 1
ATOM 1756 C CA . ILE A 1 229 ? 7.647 -11.591 -15.935 1.00 93.12 229 ILE A CA 1
ATOM 1757 C C . ILE A 1 229 ? 8.890 -11.396 -16.821 1.00 93.12 229 ILE A C 1
ATOM 1759 O O . ILE A 1 229 ? 10.004 -11.710 -16.395 1.00 93.12 229 ILE A O 1
ATOM 1763 N N . ALA A 1 230 ? 8.736 -10.835 -18.026 1.00 94.62 230 ALA A N 1
ATOM 1764 C CA . ALA A 1 230 ? 9.859 -10.540 -18.918 1.00 94.62 230 ALA A CA 1
ATOM 1765 C C . ALA A 1 230 ? 10.829 -9.506 -18.316 1.00 94.62 230 ALA A C 1
ATOM 1767 O O . ALA A 1 230 ? 12.045 -9.686 -18.405 1.00 94.62 230 ALA A O 1
ATOM 1768 N N . ILE A 1 231 ? 10.312 -8.466 -17.654 1.00 95.19 231 ILE A N 1
ATOM 1769 C CA . ILE A 1 231 ? 11.121 -7.444 -16.978 1.00 95.19 231 ILE A CA 1
ATOM 1770 C C . ILE A 1 231 ? 11.841 -8.036 -15.761 1.00 95.19 231 ILE A C 1
ATOM 1772 O O . ILE A 1 231 ? 13.049 -7.855 -15.643 1.00 95.19 231 ILE A O 1
ATOM 1776 N N . GLN A 1 232 ? 11.165 -8.806 -14.899 1.00 94.56 232 GLN A N 1
ATOM 1777 C CA . GLN A 1 232 ? 11.823 -9.505 -13.780 1.00 94.56 232 GLN A CA 1
ATOM 1778 C C . GLN A 1 232 ? 12.969 -10.403 -14.265 1.00 94.56 232 GLN A C 1
ATOM 1780 O O . GLN A 1 232 ? 14.064 -10.370 -13.704 1.00 94.56 232 GLN A O 1
ATOM 1785 N N . LYS A 1 233 ? 12.747 -11.148 -15.355 1.00 95.81 233 LYS A N 1
ATOM 1786 C CA . LYS A 1 233 ? 13.770 -11.999 -15.969 1.00 95.81 233 LYS A CA 1
ATOM 1787 C C . LYS A 1 233 ? 14.951 -11.193 -16.524 1.00 95.81 233 LYS A C 1
ATOM 1789 O O . LYS A 1 233 ? 16.097 -11.567 -16.298 1.00 95.81 233 LYS A O 1
ATOM 1794 N N . LEU A 1 234 ? 14.693 -10.070 -17.199 1.00 95.31 234 LEU A N 1
ATOM 1795 C CA . LEU A 1 234 ? 15.731 -9.144 -17.669 1.00 95.31 234 LEU A CA 1
ATOM 1796 C C . LEU A 1 234 ? 16.574 -8.594 -16.511 1.00 95.31 234 LEU A C 1
ATOM 1798 O O . LEU A 1 234 ? 17.801 -8.529 -16.620 1.00 95.31 234 LEU A O 1
ATOM 1802 N N . LEU A 1 235 ? 15.926 -8.202 -15.410 1.00 94.88 235 LEU A N 1
ATOM 1803 C CA . LEU A 1 235 ? 16.626 -7.699 -14.236 1.00 94.88 235 LEU A CA 1
ATOM 1804 C C . LEU A 1 235 ? 17.528 -8.783 -13.633 1.00 94.88 235 LEU A C 1
ATOM 1806 O O . LEU A 1 235 ? 18.716 -8.525 -13.458 1.00 94.88 235 LEU A O 1
ATOM 1810 N N . GLU A 1 236 ? 17.023 -9.997 -13.398 1.00 94.00 236 GLU A N 1
ATOM 1811 C CA . GLU A 1 236 ? 17.802 -11.047 -12.724 1.00 94.00 236 GLU A CA 1
ATOM 1812 C C . GLU A 1 236 ? 18.878 -11.700 -13.608 1.00 94.00 236 GLU A C 1
ATOM 1814 O O . GLU A 1 236 ? 19.973 -11.976 -13.126 1.00 94.00 236 GLU A O 1
ATOM 1819 N N . GLU A 1 237 ? 18.622 -11.919 -14.903 1.00 94.50 237 GLU A N 1
ATOM 1820 C CA . GLU A 1 237 ? 19.573 -12.610 -15.793 1.00 94.50 237 GLU A CA 1
ATOM 1821 C C . GLU A 1 237 ? 20.605 -11.678 -16.451 1.00 94.50 237 GLU A C 1
ATOM 1823 O O . GLU A 1 237 ? 21.642 -12.154 -16.916 1.00 94.50 237 GLU A O 1
ATOM 1828 N N . LYS A 1 238 ? 20.348 -10.361 -16.516 1.00 91.31 238 LYS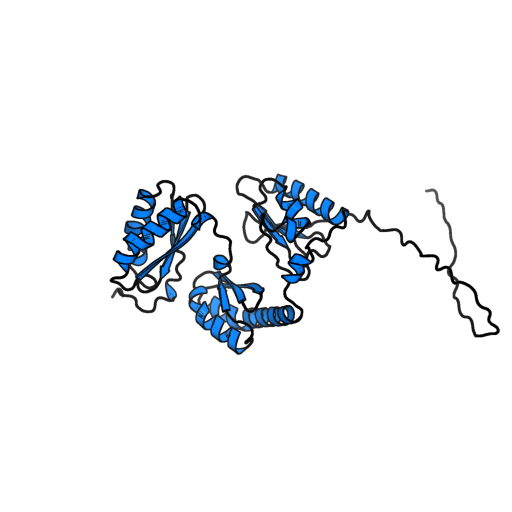 A N 1
ATOM 1829 C CA . LYS A 1 238 ? 21.193 -9.411 -17.269 1.00 91.31 238 LYS A CA 1
ATOM 1830 C C . LYS A 1 238 ? 21.646 -8.195 -16.461 1.00 91.31 238 LYS A C 1
ATOM 1832 O O . LYS A 1 238 ? 22.825 -7.835 -16.517 1.00 91.31 238 LYS A O 1
ATOM 1837 N N . VAL A 1 239 ? 20.743 -7.550 -15.719 1.00 92.06 239 VAL A N 1
ATOM 1838 C CA . VAL A 1 239 ? 21.069 -6.303 -15.001 1.00 92.06 239 VAL A CA 1
ATOM 1839 C C . VAL A 1 239 ? 21.782 -6.596 -13.682 1.00 92.06 239 VAL A C 1
ATOM 1841 O O . VAL A 1 239 ? 22.905 -6.134 -13.491 1.00 92.06 239 VAL A O 1
ATOM 1844 N N . ASN A 1 240 ? 21.187 -7.415 -12.812 1.00 92.06 240 ASN A N 1
ATOM 1845 C CA . ASN A 1 240 ? 21.729 -7.772 -11.500 1.00 92.06 240 ASN A CA 1
ATOM 1846 C C . ASN A 1 240 ? 23.153 -8.356 -11.562 1.00 92.06 240 ASN A C 1
ATOM 1848 O O . ASN A 1 240 ? 23.998 -7.861 -10.818 1.00 92.06 240 ASN A O 1
ATOM 1852 N N . PRO A 1 241 ? 23.506 -9.278 -12.481 1.00 92.56 241 PRO A N 1
ATOM 1853 C CA . PRO A 1 241 ? 24.887 -9.748 -12.629 1.00 92.56 241 PRO A CA 1
ATOM 1854 C C . PRO A 1 241 ? 25.891 -8.639 -12.981 1.00 92.56 241 PRO A C 1
ATOM 1856 O O . PRO A 1 241 ? 27.065 -8.745 -12.633 1.00 92.56 241 PRO A O 1
ATOM 1859 N N . SER A 1 242 ? 25.437 -7.570 -13.644 1.00 86.81 242 SER A N 1
ATOM 1860 C CA . SER A 1 242 ? 26.276 -6.435 -14.050 1.00 86.81 242 SER A CA 1
ATOM 1861 C C . SER A 1 242 ? 26.505 -5.431 -12.909 1.00 86.81 242 SER A C 1
ATOM 1863 O O . SER A 1 242 ? 27.604 -4.898 -12.781 1.00 86.81 242 SER A O 1
ATOM 1865 N N . ILE A 1 243 ? 25.498 -5.187 -12.057 1.00 85.38 243 ILE A N 1
ATOM 1866 C CA . ILE A 1 243 ? 25.600 -4.254 -10.912 1.00 85.38 243 ILE A CA 1
ATOM 1867 C C . ILE A 1 243 ? 26.051 -4.917 -9.599 1.00 85.38 243 ILE A C 1
ATOM 1869 O O . ILE A 1 243 ? 26.572 -4.231 -8.717 1.00 85.38 243 ILE A O 1
ATOM 1873 N N . ALA A 1 244 ? 25.958 -6.246 -9.484 1.00 84.12 244 ALA A N 1
ATOM 1874 C CA . ALA A 1 244 ? 26.418 -7.003 -8.317 1.00 84.12 244 ALA A CA 1
ATOM 1875 C C . ALA A 1 244 ? 27.924 -6.835 -8.037 1.00 84.12 244 ALA A C 1
ATOM 1877 O O . ALA A 1 244 ? 28.345 -6.920 -6.884 1.00 84.12 244 ALA A O 1
ATOM 1878 N N . ALA A 1 245 ? 28.734 -6.517 -9.055 1.00 82.56 245 ALA A N 1
ATOM 1879 C CA . ALA A 1 245 ? 30.151 -6.171 -8.892 1.00 82.56 245 ALA A CA 1
ATOM 1880 C C . ALA A 1 245 ? 30.381 -4.920 -8.013 1.00 82.56 245 ALA A C 1
ATOM 1882 O O . ALA A 1 245 ? 31.441 -4.781 -7.406 1.00 82.56 245 ALA A O 1
ATOM 1883 N N . HIS A 1 246 ? 29.379 -4.042 -7.905 1.00 78.00 246 HIS A N 1
ATOM 1884 C CA . HIS A 1 246 ? 29.362 -2.873 -7.020 1.00 78.00 246 HIS A CA 1
ATOM 1885 C C . HIS A 1 246 ? 28.547 -3.118 -5.733 1.00 78.00 246 HIS A C 1
ATOM 1887 O O . HIS A 1 246 ? 28.247 -2.177 -5.001 1.00 78.00 246 HIS A O 1
ATOM 1893 N N . GLY A 1 247 ? 28.149 -4.367 -5.459 1.00 79.62 247 GLY A N 1
ATOM 1894 C CA . GLY A 1 247 ? 27.276 -4.728 -4.338 1.00 79.62 247 GLY A CA 1
ATOM 1895 C C . GLY A 1 247 ? 25.829 -4.239 -4.478 1.00 79.62 247 GLY A C 1
ATOM 1896 O O . GLY A 1 247 ? 25.097 -4.234 -3.490 1.00 79.62 247 GLY A O 1
ATOM 1897 N N . GLY A 1 248 ? 25.423 -3.784 -5.667 1.00 83.50 248 GLY A N 1
ATOM 1898 C CA . GLY A 1 248 ? 24.068 -3.314 -5.950 1.00 83.50 248 GLY A CA 1
ATOM 1899 C C . GLY A 1 248 ? 23.140 -4.416 -6.459 1.00 83.50 248 GLY A C 1
ATOM 1900 O O . GLY A 1 248 ? 23.591 -5.395 -7.056 1.00 83.50 248 GLY A O 1
ATOM 1901 N N . ARG A 1 249 ? 21.836 -4.225 -6.259 1.00 86.69 249 ARG A N 1
ATOM 1902 C CA . ARG A 1 249 ? 20.754 -5.033 -6.834 1.00 86.69 249 ARG A CA 1
ATOM 1903 C C . ARG A 1 249 ? 19.620 -4.111 -7.294 1.00 86.69 249 ARG A C 1
ATOM 1905 O O . ARG A 1 249 ? 19.449 -3.028 -6.746 1.00 86.69 249 ARG A O 1
ATOM 1912 N N . ILE A 1 250 ? 18.849 -4.541 -8.285 1.00 90.00 250 ILE A N 1
ATOM 1913 C CA . ILE A 1 250 ? 17.583 -3.934 -8.688 1.00 90.00 250 ILE A CA 1
ATOM 1914 C C . ILE A 1 250 ? 16.467 -4.982 -8.687 1.00 90.00 250 ILE A C 1
ATOM 1916 O O . ILE A 1 250 ? 16.659 -6.128 -9.103 1.00 90.00 250 ILE A O 1
ATOM 1920 N N . THR A 1 251 ? 15.289 -4.564 -8.238 1.00 89.81 251 THR A N 1
ATOM 1921 C CA . THR A 1 251 ? 14.092 -5.396 -8.103 1.00 89.81 251 THR A CA 1
ATOM 1922 C C . THR A 1 251 ? 12.894 -4.671 -8.729 1.00 89.81 251 THR A C 1
ATOM 1924 O O . THR A 1 251 ? 12.711 -3.475 -8.497 1.00 89.81 251 THR A O 1
ATOM 1927 N N . LEU A 1 252 ? 12.060 -5.368 -9.516 1.00 91.31 252 LEU A N 1
ATOM 1928 C CA . LEU A 1 252 ? 10.776 -4.821 -9.983 1.00 91.31 252 LEU A CA 1
ATOM 1929 C C . LEU A 1 252 ? 9.779 -4.848 -8.817 1.00 91.31 252 LEU A C 1
ATOM 1931 O O . LEU A 1 252 ? 9.476 -5.914 -8.287 1.00 91.31 252 LEU A O 1
ATOM 1935 N N . VAL A 1 253 ? 9.288 -3.680 -8.410 1.00 85.06 253 VAL A N 1
ATOM 1936 C CA . VAL A 1 253 ? 8.369 -3.515 -7.276 1.00 85.06 253 VAL A CA 1
ATOM 1937 C C . VAL A 1 253 ? 6.914 -3.620 -7.709 1.00 85.06 253 VAL A C 1
ATOM 1939 O O . VAL A 1 253 ? 6.126 -4.174 -6.946 1.00 85.06 253 VAL A O 1
ATOM 1942 N N . ASP A 1 254 ? 6.561 -3.081 -8.881 1.00 83.44 254 ASP A N 1
ATOM 1943 C CA . ASP A 1 254 ? 5.236 -3.185 -9.512 1.00 83.44 254 ASP A CA 1
ATOM 1944 C C . ASP A 1 254 ? 5.299 -2.797 -11.008 1.00 83.44 254 ASP A C 1
ATOM 1946 O O . ASP A 1 254 ? 6.278 -2.201 -11.467 1.00 83.44 254 ASP A O 1
ATOM 1950 N N . LEU A 1 255 ? 4.241 -3.092 -11.766 1.00 86.56 255 LEU A N 1
ATOM 1951 C CA . LEU A 1 255 ? 4.048 -2.673 -13.157 1.00 86.56 255 LEU A CA 1
ATOM 1952 C C . LEU A 1 255 ? 2.602 -2.189 -13.359 1.00 86.56 255 LEU A C 1
ATOM 1954 O O . LEU A 1 255 ? 1.661 -2.976 -13.299 1.00 86.56 255 LEU A O 1
ATOM 1958 N N . GLN A 1 256 ? 2.415 -0.898 -13.637 1.00 82.50 256 GLN A N 1
ATOM 1959 C CA . GLN A 1 256 ? 1.090 -0.297 -13.822 1.00 82.50 256 GLN A CA 1
ATOM 1960 C C . GLN A 1 256 ? 0.980 0.365 -15.195 1.00 82.50 256 GLN A C 1
ATOM 1962 O O . GLN A 1 256 ? 1.557 1.425 -15.438 1.00 82.50 256 GLN A O 1
ATOM 1967 N N . LYS A 1 257 ? 0.189 -0.237 -16.091 1.00 84.44 257 LYS A N 1
ATOM 1968 C CA . LYS A 1 257 ? 0.016 0.218 -17.482 1.00 84.44 257 LYS A CA 1
ATOM 1969 C C . LYS A 1 257 ? 1.385 0.329 -18.182 1.00 84.44 257 LYS A C 1
ATOM 1971 O O . LYS A 1 257 ? 2.053 -0.678 -18.375 1.00 84.44 257 LYS A O 1
ATOM 1976 N N . GLU A 1 258 ? 1.808 1.547 -18.510 1.00 88.38 258 GLU A N 1
ATOM 1977 C CA . GLU A 1 258 ? 3.056 1.877 -19.208 1.00 88.38 258 GLU A CA 1
ATOM 1978 C C . GLU A 1 258 ? 4.200 2.258 -18.237 1.00 88.38 258 GLU A C 1
ATOM 1980 O O . GLU A 1 258 ? 5.229 2.780 -18.667 1.00 88.38 258 GLU A O 1
ATOM 1985 N N . ARG A 1 259 ? 4.024 2.039 -16.922 1.00 86.81 259 ARG A N 1
ATOM 1986 C CA . ARG A 1 259 ? 4.967 2.429 -15.858 1.00 86.81 259 ARG A CA 1
ATOM 1987 C C . ARG A 1 259 ? 5.517 1.230 -15.094 1.00 86.81 259 ARG A C 1
ATOM 1989 O O . ARG A 1 259 ? 4.765 0.550 -14.397 1.00 86.81 259 ARG A O 1
ATOM 1996 N N . ALA A 1 260 ? 6.829 1.018 -15.155 1.00 88.69 260 ALA A N 1
ATOM 1997 C CA . ALA A 1 260 ? 7.523 0.050 -14.306 1.00 88.69 260 ALA A CA 1
ATOM 1998 C C . ALA A 1 260 ? 8.095 0.746 -13.059 1.00 88.69 260 ALA A C 1
ATOM 2000 O O . ALA A 1 260 ? 8.816 1.734 -13.184 1.00 88.69 260 ALA A O 1
ATOM 2001 N N . TYR A 1 261 ? 7.806 0.224 -11.867 1.00 86.69 261 TYR A N 1
ATOM 2002 C CA . TYR A 1 261 ? 8.322 0.739 -10.596 1.00 86.69 261 TYR A CA 1
ATOM 2003 C C . TYR A 1 261 ? 9.439 -0.176 -10.100 1.00 86.69 261 TYR A C 1
ATOM 2005 O O . TYR A 1 261 ? 9.214 -1.374 -9.933 1.00 86.69 261 TYR A O 1
ATOM 2013 N N . VAL A 1 262 ? 10.636 0.358 -9.860 1.00 89.00 262 VAL A N 1
ATOM 2014 C CA . VAL A 1 262 ? 11.825 -0.420 -9.473 1.00 89.00 262 VAL A CA 1
ATOM 2015 C C . VAL A 1 262 ? 12.457 0.105 -8.186 1.00 89.00 262 VAL A C 1
ATOM 2017 O O . VAL A 1 262 ? 12.390 1.296 -7.897 1.00 89.00 262 VAL A O 1
ATOM 2020 N N . ARG A 1 263 ? 13.082 -0.791 -7.418 1.00 85.81 263 ARG A N 1
ATOM 2021 C CA . ARG A 1 263 ? 13.853 -0.473 -6.207 1.00 85.81 263 ARG A CA 1
ATOM 2022 C C . ARG A 1 263 ? 15.296 -0.936 -6.369 1.00 85.81 263 ARG A C 1
ATOM 2024 O O . ARG A 1 263 ? 15.538 -2.021 -6.896 1.00 85.81 263 ARG A O 1
ATOM 2031 N N . LEU A 1 264 ? 16.224 -0.097 -5.929 1.00 86.06 264 LEU A N 1
ATOM 2032 C CA . LEU A 1 264 ? 17.667 -0.273 -5.942 1.00 86.06 264 LEU A CA 1
ATOM 2033 C C . LEU A 1 264 ? 18.152 -0.603 -4.529 1.00 86.06 264 LEU A C 1
ATOM 2035 O O . LEU A 1 264 ? 18.205 0.260 -3.656 1.00 86.06 264 LEU A O 1
ATOM 2039 N N . ASP A 1 265 ? 18.535 -1.854 -4.312 1.00 80.88 265 ASP A N 1
ATOM 2040 C CA . ASP A 1 265 ? 18.985 -2.349 -3.015 1.00 80.88 265 ASP A CA 1
ATOM 2041 C C . ASP A 1 265 ? 20.536 -2.356 -2.939 1.00 80.88 265 ASP A C 1
ATOM 2043 O O . ASP A 1 265 ? 21.242 -2.482 -3.950 1.00 80.88 265 ASP A O 1
ATOM 2047 N N . GLY A 1 266 ? 21.099 -2.236 -1.731 1.00 78.69 266 GLY A N 1
ATOM 2048 C CA . GLY A 1 266 ? 22.544 -2.375 -1.492 1.00 78.69 266 GLY A CA 1
ATOM 2049 C C . GLY A 1 266 ? 23.388 -1.219 -2.046 1.00 78.69 266 GLY A C 1
ATOM 2050 O O . GLY A 1 266 ? 23.076 -0.049 -1.846 1.00 78.69 266 GLY A O 1
ATOM 2051 N N . GLY A 1 267 ? 24.482 -1.524 -2.750 1.00 74.00 267 GLY A N 1
ATOM 2052 C CA . GLY A 1 267 ? 25.433 -0.526 -3.268 1.00 74.00 267 GLY A CA 1
ATOM 2053 C C . GLY A 1 267 ? 24.848 0.488 -4.264 1.00 74.00 267 GLY A C 1
ATOM 2054 O O . GLY A 1 267 ? 25.434 1.549 -4.474 1.00 74.00 267 GLY A O 1
ATOM 2055 N N . CYS A 1 268 ? 23.678 0.207 -4.849 1.00 74.00 268 CYS A N 1
ATOM 2056 C CA . CYS A 1 268 ? 22.948 1.172 -5.674 1.00 74.00 268 CYS A CA 1
ATOM 2057 C C . CYS A 1 268 ? 22.114 2.162 -4.842 1.00 74.00 268 CYS A C 1
ATOM 2059 O O . CYS A 1 268 ? 21.899 3.281 -5.298 1.00 74.00 268 CYS A O 1
ATOM 2061 N N . GLN A 1 269 ? 21.701 1.794 -3.625 1.00 71.00 269 GLN A N 1
ATOM 2062 C CA . GLN A 1 269 ? 20.795 2.577 -2.780 1.00 71.00 269 GLN A CA 1
ATOM 2063 C C . GLN A 1 269 ? 21.372 3.963 -2.445 1.00 71.00 269 GLN A C 1
ATOM 2065 O O . GLN A 1 269 ? 20.698 4.968 -2.626 1.00 71.00 269 GLN A O 1
ATOM 2070 N N . GLY A 1 270 ? 22.644 4.039 -2.039 1.00 65.31 270 GLY A N 1
ATOM 2071 C CA . GLY A 1 270 ? 23.323 5.297 -1.678 1.00 65.31 270 GLY A CA 1
ATOM 2072 C C . GLY A 1 270 ? 24.178 5.931 -2.784 1.00 65.31 270 GLY A C 1
ATOM 2073 O O . GLY A 1 270 ? 25.040 6.757 -2.489 1.00 65.31 270 GLY A O 1
ATOM 2074 N N . CYS A 1 271 ? 24.050 5.508 -4.045 1.00 70.81 271 CYS A N 1
ATOM 2075 C CA . CYS A 1 271 ? 24.991 5.912 -5.094 1.00 70.81 271 CYS A CA 1
ATOM 2076 C C . CYS A 1 271 ? 24.557 7.194 -5.824 1.00 70.81 271 CYS A C 1
ATOM 2078 O O . CYS A 1 271 ? 23.534 7.207 -6.502 1.00 70.81 271 CYS A O 1
ATOM 2080 N N . GLY A 1 272 ? 25.401 8.233 -5.827 1.00 70.25 272 GLY A N 1
ATOM 2081 C CA . GLY A 1 272 ? 25.172 9.466 -6.604 1.00 70.25 272 GLY A CA 1
ATOM 2082 C C . GLY A 1 272 ? 25.097 9.283 -8.133 1.00 70.25 272 GLY A C 1
ATOM 2083 O O . GLY A 1 272 ? 24.749 10.220 -8.843 1.00 70.25 272 GLY A O 1
ATOM 2084 N N . MET A 1 273 ? 25.397 8.081 -8.643 1.00 74.38 273 MET A N 1
ATOM 2085 C CA . MET A 1 273 ? 25.255 7.687 -10.053 1.00 74.38 273 MET A CA 1
ATOM 2086 C C . MET A 1 273 ? 24.125 6.659 -10.286 1.00 74.38 273 MET A C 1
ATOM 2088 O O . MET A 1 273 ? 23.961 6.175 -11.410 1.00 74.38 273 MET A O 1
ATOM 2092 N N . ALA A 1 274 ? 23.330 6.327 -9.259 1.00 74.56 274 ALA A N 1
ATOM 2093 C CA . ALA A 1 274 ? 22.161 5.447 -9.367 1.00 74.56 274 ALA A CA 1
ATOM 2094 C C . ALA A 1 274 ? 21.175 5.965 -10.423 1.00 74.56 274 ALA A C 1
ATOM 2096 O O . ALA A 1 274 ? 20.820 5.245 -11.353 1.00 74.56 274 ALA A O 1
ATOM 2097 N N . ASP A 1 275 ? 20.857 7.258 -10.344 1.00 75.81 275 ASP A N 1
ATOM 2098 C CA . ASP A 1 275 ? 19.947 7.973 -11.241 1.00 75.81 275 ASP A CA 1
ATOM 2099 C C . ASP A 1 275 ? 20.354 7.848 -12.726 1.00 75.81 275 ASP A C 1
ATOM 2101 O O . ASP A 1 275 ? 19.525 7.603 -13.604 1.00 75.81 275 ASP A O 1
ATOM 2105 N N . VAL A 1 276 ? 21.662 7.924 -13.005 1.00 79.25 276 VAL A N 1
ATOM 2106 C CA . VAL A 1 276 ? 22.244 7.742 -14.347 1.00 79.25 276 VAL A CA 1
ATOM 2107 C C . VAL A 1 276 ? 22.167 6.278 -14.785 1.00 79.25 276 VAL A C 1
ATOM 2109 O O . VAL A 1 276 ? 21.792 5.989 -15.921 1.00 79.25 276 VAL A O 1
ATOM 2112 N N . THR A 1 277 ? 22.478 5.349 -13.879 1.00 78.56 277 THR A N 1
ATOM 2113 C CA . THR A 1 277 ? 22.452 3.897 -14.131 1.00 78.56 277 THR A CA 1
ATOM 2114 C C . THR A 1 277 ? 21.040 3.422 -14.474 1.00 78.56 277 THR A C 1
ATOM 2116 O O . THR A 1 277 ? 20.848 2.659 -15.424 1.00 78.56 277 THR A O 1
ATOM 2119 N N . LEU A 1 278 ? 20.041 3.937 -13.755 1.00 82.44 278 LEU A N 1
ATOM 2120 C CA . LEU A 1 278 ? 18.629 3.718 -14.024 1.00 82.44 278 LEU A CA 1
ATOM 2121 C C . LEU A 1 278 ? 18.225 4.316 -15.377 1.00 82.44 278 LEU A C 1
ATOM 2123 O O . LEU A 1 278 ? 17.799 3.580 -16.266 1.00 82.44 278 LEU A O 1
ATOM 2127 N N . LYS A 1 279 ? 18.381 5.634 -15.557 1.00 80.94 279 LYS A N 1
ATOM 2128 C CA . LYS A 1 279 ? 17.812 6.368 -16.702 1.00 80.94 279 LYS A CA 1
ATOM 2129 C C . LYS A 1 279 ? 18.515 6.088 -18.033 1.00 80.94 279 LYS A C 1
ATOM 2131 O O . LYS A 1 279 ? 17.863 6.123 -19.070 1.00 80.94 279 LYS A O 1
ATOM 2136 N N . GLN A 1 280 ? 19.820 5.805 -18.025 1.00 80.31 280 GLN A N 1
ATOM 2137 C CA . GLN A 1 280 ? 20.609 5.565 -19.246 1.00 80.31 280 GLN A CA 1
ATOM 2138 C C . GLN A 1 280 ? 20.920 4.080 -19.495 1.00 80.31 280 GLN A C 1
ATOM 2140 O O . GLN A 1 280 ? 21.224 3.707 -20.627 1.00 80.31 280 GLN A O 1
ATOM 2145 N N . GLY A 1 281 ? 20.840 3.235 -18.462 1.00 85.19 281 GLY A N 1
ATOM 2146 C CA . GLY A 1 281 ? 21.067 1.792 -18.554 1.00 85.19 281 GLY A CA 1
ATOM 2147 C C . GLY A 1 281 ? 19.771 0.991 -18.452 1.00 85.19 281 GLY A C 1
ATOM 2148 O O . GLY A 1 281 ? 19.263 0.486 -19.452 1.00 85.19 281 GLY A O 1
ATOM 2149 N N . VAL A 1 282 ? 19.239 0.858 -17.235 1.00 89.62 282 VAL A N 1
ATOM 2150 C CA . VAL A 1 282 ? 18.149 -0.089 -16.937 1.00 89.62 282 VAL A CA 1
ATOM 2151 C C . VAL A 1 282 ? 16.859 0.251 -17.685 1.00 89.62 282 VAL A C 1
ATOM 2153 O O . VAL A 1 282 ? 16.283 -0.627 -18.325 1.00 89.62 282 VAL A O 1
ATOM 2156 N N . ALA A 1 283 ? 16.427 1.514 -17.657 1.00 90.44 283 ALA A N 1
ATOM 2157 C CA . ALA A 1 283 ? 15.212 1.958 -18.336 1.00 90.44 283 ALA A CA 1
ATOM 2158 C C . ALA A 1 283 ? 15.288 1.694 -19.847 1.00 90.44 283 ALA A C 1
ATOM 2160 O O . ALA A 1 283 ? 14.361 1.141 -20.431 1.00 90.44 283 ALA A O 1
ATOM 2161 N N . VAL A 1 284 ? 16.440 1.985 -20.457 1.00 91.56 284 VAL A N 1
ATOM 2162 C CA . VAL A 1 284 ? 16.701 1.762 -21.885 1.00 91.56 284 VAL A CA 1
ATOM 2163 C C . VAL A 1 284 ? 16.633 0.273 -22.255 1.00 91.56 284 VAL A C 1
ATOM 2165 O O . VAL A 1 284 ? 16.135 -0.069 -23.326 1.00 91.56 284 VAL A O 1
ATOM 2168 N N . GLU A 1 285 ? 17.102 -0.634 -21.395 1.00 92.38 285 GLU A N 1
ATOM 2169 C CA . GLU A 1 285 ? 16.997 -2.082 -21.635 1.00 92.38 285 GLU A CA 1
ATOM 2170 C C . GLU A 1 285 ? 15.575 -2.621 -21.410 1.00 92.38 285 GLU A C 1
ATOM 2172 O O . GLU A 1 285 ? 15.118 -3.451 -22.197 1.00 92.38 285 GLU A O 1
ATOM 2177 N N . ILE A 1 286 ? 14.848 -2.113 -20.405 1.00 93.44 286 ILE A N 1
ATOM 2178 C CA . ILE A 1 286 ? 13.424 -2.425 -20.188 1.00 93.44 286 ILE A CA 1
ATOM 2179 C C . ILE A 1 286 ? 12.600 -2.008 -21.412 1.00 93.44 286 ILE A C 1
ATOM 2181 O O . ILE A 1 286 ? 11.853 -2.821 -21.949 1.00 93.44 286 ILE A O 1
ATOM 2185 N N . GLN A 1 287 ? 12.791 -0.784 -21.908 1.00 94.00 287 GLN A N 1
ATOM 2186 C CA . GLN A 1 287 ? 12.057 -0.234 -23.054 1.00 94.00 287 GLN A CA 1
ATOM 2187 C C . GLN A 1 287 ? 12.365 -0.948 -24.378 1.00 94.00 287 GLN A C 1
ATOM 2189 O O . GLN A 1 287 ? 11.492 -1.064 -25.235 1.00 94.00 287 GLN A O 1
ATOM 2194 N N . LYS A 1 288 ? 13.583 -1.480 -24.553 1.00 93.69 288 LYS A N 1
ATOM 2195 C CA . LYS A 1 288 ? 13.919 -2.342 -25.703 1.00 93.69 288 LYS A CA 1
ATOM 2196 C C . LYS A 1 288 ? 13.202 -3.691 -25.658 1.00 93.69 288 LYS A C 1
ATOM 2198 O O . LYS A 1 288 ? 12.866 -4.220 -26.714 1.00 93.69 288 LYS A O 1
ATOM 2203 N N . LEU A 1 289 ? 13.025 -4.267 -24.466 1.00 93.88 289 LEU A N 1
ATOM 2204 C CA . LEU A 1 289 ? 12.375 -5.568 -24.292 1.00 93.88 289 LEU A CA 1
ATOM 2205 C C . LEU A 1 289 ? 10.845 -5.458 -24.318 1.00 93.88 289 LEU A C 1
ATOM 2207 O O . LEU A 1 289 ? 10.179 -6.314 -24.894 1.00 93.88 289 LEU A O 1
ATOM 2211 N N . VAL A 1 290 ? 10.305 -4.405 -23.705 1.00 93.81 290 VAL A N 1
ATOM 2212 C CA . VAL A 1 290 ? 8.871 -4.134 -23.579 1.00 93.81 290 VAL A CA 1
ATOM 2213 C C . VAL A 1 290 ? 8.595 -2.689 -24.033 1.00 93.81 290 VAL A C 1
ATOM 2215 O O . VAL A 1 290 ? 8.557 -1.775 -23.207 1.00 93.81 290 VAL A O 1
ATOM 2218 N N . PRO A 1 291 ? 8.389 -2.448 -25.345 1.00 93.38 291 PRO A N 1
ATOM 2219 C CA . PRO A 1 291 ? 8.204 -1.097 -25.893 1.00 93.38 291 PRO A CA 1
ATOM 2220 C C . PRO A 1 291 ? 6.924 -0.368 -25.457 1.00 93.38 291 PRO A C 1
ATOM 2222 O O . PRO A 1 291 ? 6.758 0.803 -25.783 1.00 93.38 291 PRO A O 1
ATOM 2225 N N . SER A 1 292 ? 6.017 -1.041 -24.742 1.00 91.44 292 SER A N 1
ATOM 2226 C CA . SER A 1 292 ? 4.848 -0.436 -24.090 1.00 91.44 292 SER A CA 1
ATOM 2227 C C . SER A 1 292 ? 5.169 0.224 -22.741 1.00 91.44 292 SER A C 1
ATOM 2229 O O . SER A 1 292 ? 4.288 0.846 -22.157 1.00 91.44 292 SER A O 1
ATOM 2231 N N . ILE A 1 293 ? 6.404 0.125 -22.230 1.00 92.94 293 ILE A N 1
ATOM 2232 C CA . ILE A 1 293 ? 6.829 0.871 -21.038 1.00 92.94 293 ILE A CA 1
ATOM 2233 C C . ILE A 1 293 ? 7.266 2.281 -21.449 1.00 92.94 293 ILE A C 1
ATOM 2235 O O . ILE A 1 293 ? 8.372 2.491 -21.944 1.00 92.94 293 ILE A O 1
ATOM 2239 N N . ALA A 1 294 ? 6.413 3.273 -21.214 1.00 87.75 294 ALA A N 1
ATOM 2240 C CA . ALA A 1 294 ? 6.748 4.677 -21.422 1.00 87.75 294 ALA A CA 1
ATOM 2241 C C . ALA A 1 294 ? 7.751 5.194 -20.373 1.00 87.75 294 ALA A C 1
ATOM 2243 O O . ALA A 1 294 ? 8.601 6.025 -20.690 1.00 87.75 294 ALA A O 1
ATOM 2244 N N . GLU A 1 295 ? 7.675 4.700 -19.132 1.00 86.50 295 GLU A N 1
ATOM 2245 C CA . GLU A 1 295 ? 8.383 5.283 -17.987 1.00 86.50 295 GLU A CA 1
ATOM 2246 C C . GLU A 1 295 ? 8.866 4.207 -16.999 1.00 86.50 295 GLU A C 1
ATOM 2248 O O . GLU A 1 295 ? 8.158 3.241 -16.706 1.00 86.50 295 GLU A O 1
ATOM 2253 N N . VAL A 1 296 ? 10.076 4.385 -16.459 1.00 88.44 296 VAL A N 1
ATOM 2254 C CA . VAL A 1 296 ? 10.623 3.553 -15.376 1.00 88.44 296 VAL A CA 1
ATOM 2255 C C . VAL A 1 296 ? 10.928 4.463 -14.192 1.00 88.44 296 VAL A C 1
ATOM 2257 O O . VAL A 1 296 ? 11.705 5.409 -14.320 1.00 88.44 296 VAL A O 1
ATOM 2260 N N . LEU A 1 297 ? 10.280 4.192 -13.062 1.00 81.00 297 LEU A N 1
ATOM 2261 C CA . LEU A 1 297 ? 10.273 5.037 -11.872 1.00 81.00 297 LEU A CA 1
ATOM 2262 C C . LEU A 1 297 ? 11.024 4.362 -10.728 1.00 81.00 297 LEU A C 1
ATOM 2264 O O . LEU A 1 297 ? 10.770 3.198 -10.414 1.00 81.00 297 LEU A O 1
ATOM 2268 N N . ASP A 1 298 ? 11.919 5.114 -10.093 1.00 83.00 298 ASP A N 1
ATOM 2269 C CA . ASP A 1 298 ? 12.584 4.683 -8.868 1.00 83.00 298 ASP A CA 1
ATOM 2270 C C . ASP A 1 298 ? 11.649 4.866 -7.661 1.00 83.00 298 ASP A C 1
ATOM 2272 O O . ASP A 1 298 ? 10.977 5.893 -7.539 1.00 83.00 298 ASP A O 1
ATOM 2276 N N . VAL A 1 299 ? 11.601 3.869 -6.777 1.00 77.81 299 VAL A N 1
ATOM 2277 C CA . VAL A 1 299 ? 10.897 3.921 -5.481 1.00 77.81 299 VAL A CA 1
ATOM 2278 C C . VAL A 1 299 ? 11.826 3.595 -4.303 1.00 77.81 299 VAL A C 1
ATOM 2280 O O . VAL A 1 299 ? 11.375 3.180 -3.236 1.00 77.81 299 VAL A O 1
ATOM 2283 N N . THR A 1 300 ? 13.134 3.756 -4.498 1.00 73.06 300 THR A N 1
ATOM 2284 C CA . THR A 1 300 ? 14.174 3.555 -3.480 1.00 73.06 300 THR A CA 1
ATOM 2285 C C . THR A 1 300 ? 14.209 4.693 -2.464 1.00 73.06 300 THR A C 1
ATOM 2287 O O . THR A 1 300 ? 14.210 5.866 -2.836 1.00 73.06 300 THR A O 1
ATOM 2290 N N . ASP A 1 301 ? 14.350 4.362 -1.176 1.00 68.88 301 ASP A N 1
ATOM 2291 C CA . ASP A 1 301 ? 14.822 5.342 -0.195 1.00 68.88 301 ASP A CA 1
ATOM 2292 C C . ASP A 1 301 ? 16.356 5.421 -0.240 1.00 68.88 301 ASP A C 1
ATOM 2294 O O . ASP A 1 301 ? 17.078 4.580 0.308 1.00 68.88 301 ASP A O 1
ATOM 2298 N N . HIS A 1 302 ? 16.844 6.441 -0.947 1.00 66.88 302 HIS A N 1
ATOM 2299 C CA . HIS A 1 302 ? 18.268 6.706 -1.129 1.00 66.88 302 HIS A CA 1
ATOM 2300 C C . HIS A 1 302 ? 18.969 7.260 0.128 1.00 66.88 302 HIS A C 1
ATOM 2302 O O . HIS A 1 302 ? 20.197 7.351 0.136 1.00 66.88 302 HIS A O 1
ATOM 2308 N N . ALA A 1 303 ? 18.237 7.624 1.191 1.00 56.53 303 ALA A N 1
ATOM 2309 C CA . ALA A 1 303 ? 18.829 8.170 2.418 1.00 56.53 303 ALA A CA 1
ATOM 2310 C C . ALA A 1 303 ? 19.456 7.095 3.332 1.00 56.53 303 ALA A C 1
ATOM 2312 O O . ALA A 1 303 ? 20.270 7.422 4.192 1.00 56.53 303 ALA A O 1
ATOM 2313 N N . ASP A 1 304 ? 19.104 5.822 3.133 1.00 52.94 304 ASP A N 1
ATOM 2314 C CA . ASP A 1 304 ? 19.474 4.681 3.992 1.00 52.94 304 ASP A CA 1
ATOM 2315 C C . ASP A 1 304 ? 20.687 3.867 3.463 1.00 52.94 304 ASP A C 1
ATOM 2317 O O . ASP A 1 304 ? 21.132 2.887 4.059 1.00 52.94 304 ASP A O 1
ATOM 2321 N N . GLY A 1 305 ? 21.278 4.278 2.334 1.00 50.34 305 GLY A N 1
ATOM 2322 C CA . GLY A 1 305 ? 22.380 3.558 1.688 1.00 50.34 305 GLY A CA 1
ATOM 2323 C C . GLY A 1 305 ? 23.703 3.585 2.472 1.00 50.34 305 GLY A C 1
ATOM 2324 O O . GLY A 1 305 ? 24.446 4.563 2.427 1.00 50.34 305 GLY A O 1
ATOM 2325 N N . THR A 1 306 ? 24.062 2.468 3.111 1.00 43.31 306 THR A N 1
ATOM 2326 C CA . THR A 1 306 ? 25.204 2.364 4.052 1.00 43.31 306 THR A CA 1
ATOM 2327 C C . THR A 1 306 ? 26.620 2.471 3.455 1.00 43.31 306 THR A C 1
ATOM 2329 O O . THR A 1 306 ? 27.589 2.465 4.215 1.00 43.31 306 THR A O 1
ATOM 2332 N N . ASN A 1 307 ? 26.790 2.574 2.129 1.00 45.88 307 ASN A N 1
ATOM 2333 C CA . ASN A 1 307 ? 28.115 2.693 1.496 1.00 45.88 307 ASN A CA 1
ATOM 2334 C C . ASN A 1 307 ? 28.090 3.438 0.136 1.00 45.88 307 ASN A C 1
ATOM 2336 O O . ASN A 1 307 ? 28.046 2.794 -0.917 1.00 45.88 307 ASN A O 1
ATOM 2340 N N . PRO A 1 308 ? 28.131 4.785 0.113 1.00 45.34 308 PRO A N 1
ATOM 2341 C CA . PRO A 1 308 ? 28.215 5.558 -1.126 1.00 45.34 308 PRO A CA 1
ATOM 2342 C C . PRO A 1 308 ? 29.604 5.419 -1.778 1.00 45.34 308 PRO A C 1
ATOM 2344 O O . PRO A 1 308 ? 30.565 6.064 -1.365 1.00 45.34 308 PRO A O 1
ATOM 2347 N N . TYR A 1 309 ? 29.705 4.628 -2.855 1.00 43.22 309 TYR A N 1
ATOM 2348 C CA . TYR A 1 309 ? 30.946 4.445 -3.638 1.00 43.22 309 TYR A CA 1
ATOM 2349 C C . TYR A 1 309 ? 31.495 5.749 -4.259 1.00 43.22 309 TYR A C 1
ATOM 2351 O O . TYR A 1 309 ? 32.659 5.811 -4.652 1.00 43.22 309 TYR A O 1
ATOM 2359 N N . TYR A 1 310 ? 30.672 6.799 -4.345 1.00 43.59 310 TYR A N 1
ATOM 2360 C CA . TYR A 1 310 ? 31.065 8.109 -4.855 1.00 43.59 310 TYR A CA 1
ATOM 2361 C C . TYR A 1 310 ? 30.564 9.224 -3.931 1.00 43.59 310 TYR A C 1
ATOM 2363 O O . TYR A 1 310 ? 29.377 9.549 -3.927 1.00 43.59 310 TYR A O 1
ATOM 2371 N N . GLN A 1 311 ? 31.484 9.828 -3.178 1.00 42.19 311 GLN A N 1
ATOM 2372 C CA . GLN A 1 311 ? 31.277 11.130 -2.547 1.00 42.19 311 GLN A CA 1
ATOM 2373 C C . GLN A 1 311 ? 31.892 12.206 -3.459 1.00 42.19 311 GLN A C 1
ATOM 2375 O O . GLN A 1 311 ? 33.089 12.119 -3.745 1.00 42.19 311 GLN A O 1
ATOM 2380 N N . PRO A 1 312 ? 31.124 13.202 -3.941 1.00 35.66 312 PRO A N 1
ATOM 2381 C CA . PRO A 1 312 ? 31.709 14.373 -4.583 1.00 35.66 312 PRO A CA 1
ATOM 2382 C C . PRO A 1 312 ? 32.502 15.191 -3.552 1.00 35.66 312 PRO A C 1
ATOM 2384 O O . PRO A 1 312 ? 32.066 15.346 -2.411 1.00 35.66 312 PRO A O 1
ATOM 2387 N N . SER A 1 313 ? 33.665 15.690 -3.975 1.00 42.16 313 SER A N 1
ATOM 2388 C CA . SER A 1 313 ? 34.594 16.526 -3.197 1.00 42.16 313 SER A CA 1
ATOM 2389 C C . SER A 1 313 ? 34.200 18.000 -3.173 1.00 42.16 313 SER A C 1
ATOM 2391 O O . SER A 1 313 ? 33.959 18.513 -4.292 1.00 42.16 313 SER A O 1
#